Protein AF-A0AAT9I029-F1 (afdb_monomer)

Organism: NCBI:txid3074435

Radius of gyration: 28.64 Å; Cα contacts (8 Å, |Δi|>4): 284; chains: 1; bounding box: 104×44×58 Å

Sequence (204 aa):
MAKKRPQTKAKRPQLTDGQIPVVGAREPCPCGSGRRYKACHGREAAHAVTELVHRPFEGLPGECDWVALRELVPAATVELKLKEDLPEGVPSVTLATVLPMAWPALRRDDGSVLLGLQNDTSSGDISRDLADTLRRALTAGPGTPVQSRRAPPTVSDCRICSTPRALSSRSCTAASSSGSRTRRTPRRTSPPPWSGPTPRPSRP

InterPro domains:
  IPR004027 SEC-C motif [PF02810] (27-43)
  IPR045970 Protein of unknown function DUF5926 [PF19348] (56-153)

Solvent-accessible surface area (backbone atoms only — not comparable to full-atom values): 12855 Å² total; per-residue (Å²): 134,86,82,80,78,83,79,78,85,72,82,79,70,69,72,53,95,90,47,73,68,92,67,58,60,83,37,74,32,71,83,71,77,82,41,37,16,40,82,51,81,35,37,62,69,52,52,68,51,63,55,66,49,90,63,50,51,69,93,46,58,49,39,67,41,53,50,38,41,52,76,70,44,75,88,45,48,21,74,55,45,53,69,60,83,73,58,91,74,41,82,46,43,31,40,24,20,63,40,82,94,66,33,41,22,36,13,34,74,86,25,34,32,40,37,28,58,60,51,90,64,62,42,36,32,54,43,38,40,48,30,48,47,50,58,50,39,75,72,45,56,57,64,36,73,41,77,85,68,63,46,60,88,85,55,76,74,60,56,66,59,53,46,55,64,64,62,72,86,82,72,83,70,76,90,69,79,88,78,97,66,89,79,77,78,80,80,83,77,78,79,80,84,84,82,74,88,80,84,79,82,83,80,134

pLDDT: mean 77.86, std 18.08, range [31.97, 97.94]

Structure (mmCIF, N/CA/C/O backbone):
data_AF-A0AAT9I029-F1
#
_entry.id   AF-A0AAT9I029-F1
#
loop_
_atom_site.group_PDB
_atom_site.id
_atom_site.type_symbol
_atom_site.label_atom_id
_atom_site.label_alt_id
_atom_site.label_comp_id
_atom_site.label_asym_id
_atom_site.label_entity_id
_atom_site.label_seq_id
_atom_site.pdbx_PDB_ins_code
_atom_site.Cartn_x
_atom_site.Cartn_y
_atom_site.Cartn_z
_atom_site.occupancy
_atom_site.B_iso_or_equiv
_atom_site.auth_seq_id
_atom_site.auth_comp_id
_atom_site.auth_asym_id
_atom_site.auth_atom_id
_atom_site.pdbx_PDB_model_num
ATOM 1 N N . MET A 1 1 ? 32.539 23.158 -30.875 1.00 40.47 1 MET A N 1
ATOM 2 C CA . MET A 1 1 ? 33.131 21.801 -30.844 1.00 40.47 1 MET A CA 1
ATOM 3 C C . MET A 1 1 ? 32.830 21.155 -29.496 1.00 40.47 1 MET A C 1
ATOM 5 O O . MET A 1 1 ? 33.308 21.644 -28.481 1.00 40.47 1 MET A O 1
ATOM 9 N N . ALA A 1 2 ? 31.988 20.119 -29.458 1.00 53.12 2 ALA A N 1
ATOM 10 C CA . ALA A 1 2 ? 31.661 19.418 -28.216 1.00 53.12 2 ALA A CA 1
ATOM 11 C C . ALA A 1 2 ? 32.840 18.522 -27.800 1.00 53.12 2 ALA A C 1
ATOM 13 O O . ALA A 1 2 ? 33.186 17.575 -28.507 1.00 53.12 2 ALA A O 1
ATOM 14 N N . LYS A 1 3 ? 33.481 18.832 -26.667 1.00 51.62 3 LYS A N 1
ATOM 15 C CA . LYS A 1 3 ? 34.571 18.020 -26.109 1.00 51.62 3 LYS A CA 1
ATOM 16 C C . LYS A 1 3 ? 33.999 16.672 -25.644 1.00 51.62 3 LYS A C 1
ATOM 18 O O . LYS A 1 3 ? 33.221 16.621 -24.694 1.00 51.62 3 LYS A O 1
ATOM 23 N N . LYS A 1 4 ? 34.369 15.578 -26.321 1.00 51.75 4 LYS A N 1
ATOM 24 C CA . LYS A 1 4 ? 34.045 14.204 -25.900 1.00 51.75 4 LYS A CA 1
ATOM 25 C C . LYS A 1 4 ? 34.755 13.904 -24.577 1.00 51.75 4 LYS A C 1
ATOM 27 O O . LYS A 1 4 ? 35.978 13.947 -24.501 1.00 51.75 4 LYS A O 1
ATOM 32 N N . ARG A 1 5 ? 33.972 13.594 -23.544 1.00 52.84 5 ARG A N 1
ATOM 33 C CA . ARG A 1 5 ? 34.446 13.156 -22.224 1.00 52.84 5 ARG A CA 1
ATOM 34 C C . ARG A 1 5 ? 35.096 11.760 -22.362 1.00 52.84 5 ARG A C 1
ATOM 36 O O . ARG A 1 5 ? 34.478 10.896 -22.988 1.00 52.84 5 ARG A O 1
ATOM 43 N N . PRO A 1 6 ? 36.316 11.525 -21.845 1.00 52.31 6 PRO A N 1
ATOM 44 C CA . PRO A 1 6 ? 37.022 10.256 -22.027 1.00 52.31 6 PRO A CA 1
ATOM 45 C C . PRO A 1 6 ? 36.317 9.129 -21.264 1.00 52.31 6 PRO A C 1
ATOM 47 O O . PRO A 1 6 ? 35.962 9.291 -20.098 1.00 52.31 6 PRO A O 1
ATOM 50 N N . GLN A 1 7 ? 36.088 7.992 -21.927 1.00 58.50 7 GLN A N 1
ATOM 51 C CA . GLN A 1 7 ? 35.535 6.805 -21.278 1.00 58.50 7 GLN A CA 1
ATOM 52 C C . GLN A 1 7 ? 36.628 6.075 -20.501 1.00 58.50 7 GLN A C 1
ATOM 54 O O . GLN A 1 7 ? 37.589 5.568 -21.080 1.00 58.50 7 GLN A O 1
ATOM 59 N N . THR A 1 8 ? 36.459 5.997 -19.186 1.00 48.88 8 THR A N 1
ATOM 60 C CA . THR A 1 8 ? 37.234 5.122 -18.309 1.00 48.88 8 THR A CA 1
ATOM 61 C C . THR A 1 8 ? 36.976 3.670 -18.725 1.00 48.88 8 THR A C 1
ATOM 63 O O . THR A 1 8 ? 35.829 3.223 -18.731 1.00 48.88 8 THR A O 1
ATOM 66 N N . LYS A 1 9 ? 38.024 2.930 -19.113 1.00 52.22 9 LYS A N 1
ATOM 67 C CA . LYS A 1 9 ? 37.933 1.497 -19.440 1.00 52.22 9 LYS A CA 1
ATOM 68 C C . LYS A 1 9 ? 37.532 0.722 -18.180 1.00 52.22 9 LYS A C 1
ATOM 70 O O . LYS A 1 9 ? 38.373 0.456 -17.327 1.00 52.22 9 LYS A O 1
ATOM 75 N N . ALA A 1 10 ? 36.254 0.375 -18.059 1.00 57.12 10 ALA A N 1
ATOM 76 C CA . ALA A 1 10 ? 35.773 -0.508 -17.005 1.00 57.12 10 ALA A CA 1
ATOM 77 C C . ALA A 1 10 ? 36.346 -1.926 -17.190 1.00 57.12 10 ALA A C 1
ATOM 79 O O . ALA A 1 10 ? 36.454 -2.432 -18.311 1.00 57.12 10 ALA A O 1
ATOM 80 N N . LYS A 1 11 ? 36.733 -2.557 -16.076 1.00 58.31 11 LYS A N 1
ATOM 81 C CA . LYS A 1 11 ? 37.255 -3.928 -16.016 1.00 58.31 11 LYS A CA 1
ATOM 82 C C . LYS A 1 11 ? 36.181 -4.896 -16.530 1.00 58.31 11 LYS A C 1
ATOM 84 O O . LYS A 1 11 ? 35.044 -4.856 -16.072 1.00 58.31 11 LYS A O 1
ATOM 89 N N . ARG A 1 12 ? 36.539 -5.741 -17.500 1.00 59.03 12 ARG A N 1
ATOM 90 C CA . ARG A 1 12 ? 35.620 -6.683 -18.157 1.00 59.03 12 ARG A CA 1
ATOM 91 C C . ARG A 1 12 ? 35.132 -7.722 -17.124 1.00 59.03 12 ARG A C 1
ATOM 93 O O . ARG A 1 12 ? 35.987 -8.393 -16.542 1.00 59.03 12 ARG A O 1
ATOM 100 N N . PRO A 1 13 ? 33.819 -7.842 -16.865 1.00 61.81 13 PRO A N 1
ATOM 101 C CA . PRO A 1 13 ? 33.296 -8.837 -15.934 1.00 61.81 13 PRO A CA 1
ATOM 102 C C . PRO A 1 13 ? 33.544 -10.241 -16.494 1.00 61.81 13 PRO A C 1
ATOM 104 O O . PRO A 1 13 ? 33.311 -10.495 -17.676 1.00 61.81 13 PRO A O 1
ATOM 107 N N . GLN A 1 14 ? 34.096 -11.112 -15.652 1.00 59.94 14 GLN A N 1
ATOM 108 C CA . GLN A 1 14 ? 34.488 -12.474 -16.009 1.00 59.94 14 GLN A CA 1
ATOM 109 C C . GLN A 1 14 ? 33.283 -13.412 -15.890 1.00 59.94 14 GLN A C 1
ATOM 111 O O . GLN A 1 14 ? 32.458 -13.244 -14.996 1.00 59.94 14 GLN A O 1
ATOM 116 N N . LEU A 1 15 ? 33.188 -14.388 -16.792 1.00 59.69 15 LEU A N 1
ATOM 117 C CA . LEU A 1 15 ? 32.266 -15.515 -16.659 1.00 59.69 15 LEU A CA 1
ATOM 118 C C . LEU A 1 15 ? 32.718 -16.385 -15.480 1.00 59.69 15 LEU A C 1
ATOM 120 O O . LEU A 1 15 ? 33.865 -16.826 -15.461 1.00 59.69 15 LEU A O 1
ATOM 124 N N . THR A 1 16 ? 31.830 -16.643 -14.525 1.00 54.28 16 THR A N 1
ATOM 125 C CA . THR A 1 16 ? 32.041 -17.611 -13.439 1.00 54.28 16 THR A CA 1
ATOM 126 C C . THR A 1 16 ? 31.124 -18.805 -13.673 1.00 54.28 16 THR A C 1
ATOM 128 O O . THR A 1 16 ? 29.915 -18.625 -13.798 1.00 54.28 16 THR A O 1
ATOM 131 N N . ASP A 1 17 ? 31.702 -20.003 -13.787 1.00 55.38 17 ASP A N 1
ATOM 132 C CA . ASP A 1 17 ? 31.011 -21.304 -13.794 1.00 55.38 17 ASP A CA 1
ATOM 133 C C . ASP A 1 17 ? 29.759 -21.399 -14.690 1.00 55.38 17 ASP A C 1
ATOM 135 O O . ASP A 1 17 ? 28.724 -21.936 -14.307 1.00 55.38 17 ASP A O 1
ATOM 139 N N . GLY A 1 18 ? 29.833 -20.851 -15.908 1.00 65.62 18 GLY A N 1
ATOM 140 C CA . GLY A 1 18 ? 28.742 -20.919 -16.891 1.00 65.62 18 GLY A CA 1
ATOM 141 C C . GLY A 1 18 ? 27.577 -19.949 -16.646 1.00 65.62 18 GLY A C 1
ATOM 142 O O . GLY A 1 18 ? 26.718 -19.813 -17.517 1.00 65.62 18 GLY A O 1
ATOM 143 N N . GLN A 1 19 ? 27.567 -19.210 -15.532 1.00 67.56 19 GLN A N 1
ATOM 144 C CA . GLN A 1 19 ? 26.632 -18.110 -15.304 1.00 67.56 19 GLN A CA 1
ATOM 145 C C . GLN A 1 19 ? 27.222 -16.787 -15.801 1.00 67.56 19 GLN A C 1
ATOM 147 O O . GLN A 1 19 ? 28.317 -16.360 -15.429 1.00 67.56 19 GLN A O 1
ATOM 152 N N . ILE A 1 20 ? 26.473 -16.117 -16.675 1.00 74.75 20 ILE A N 1
ATOM 153 C CA . ILE A 1 20 ? 26.852 -14.811 -17.211 1.00 74.75 20 ILE A CA 1
ATOM 154 C C . ILE A 1 20 ? 26.439 -13.742 -16.198 1.00 74.75 20 ILE A C 1
ATOM 156 O O . ILE A 1 20 ? 25.247 -13.617 -15.913 1.00 74.75 20 ILE A O 1
ATOM 160 N N . PRO A 1 21 ? 27.385 -12.949 -15.663 1.00 78.69 21 PRO A N 1
ATOM 161 C CA . PRO A 1 21 ? 27.066 -11.941 -14.664 1.00 78.69 21 PRO A CA 1
ATOM 162 C C . PRO A 1 21 ? 26.161 -10.852 -15.249 1.00 78.69 21 PRO A C 1
ATOM 164 O O . PRO A 1 21 ? 26.301 -10.455 -16.413 1.00 78.69 21 PRO A O 1
ATOM 167 N N . VAL A 1 22 ? 25.250 -10.341 -14.418 1.00 79.12 22 VAL A N 1
ATOM 168 C CA . VAL A 1 22 ? 24.368 -9.235 -14.794 1.00 79.12 22 VAL A CA 1
ATOM 169 C C . VAL A 1 22 ? 25.195 -7.962 -14.931 1.00 79.12 22 VAL A C 1
ATOM 171 O O . VAL A 1 22 ? 25.799 -7.491 -13.970 1.00 79.12 22 VAL A O 1
ATOM 174 N N . VAL A 1 23 ? 25.208 -7.401 -16.137 1.00 84.50 23 VAL A N 1
ATOM 175 C CA . VAL A 1 23 ? 25.870 -6.130 -16.461 1.00 84.50 23 VAL A CA 1
ATOM 176 C C . VAL A 1 23 ? 24.841 -5.093 -16.905 1.00 84.50 23 VAL A C 1
ATOM 178 O O . VAL A 1 23 ? 23.665 -5.410 -17.110 1.00 84.50 23 VAL A O 1
ATOM 181 N N . GLY A 1 24 ? 25.261 -3.838 -17.076 1.00 81.75 24 GLY A N 1
ATOM 182 C CA . GLY A 1 24 ? 24.364 -2.771 -17.508 1.00 81.75 24 GLY A CA 1
ATOM 183 C C . GLY A 1 24 ? 23.668 -3.108 -18.833 1.00 81.75 24 GLY A C 1
ATOM 184 O O . GLY A 1 24 ? 24.275 -3.611 -19.774 1.00 81.75 24 GLY A O 1
ATOM 185 N N . ALA A 1 25 ? 22.379 -2.781 -18.968 1.00 82.94 25 ALA A N 1
ATOM 186 C CA . ALA A 1 25 ? 21.566 -3.179 -20.128 1.00 82.94 25 ALA A CA 1
ATOM 187 C C . ALA A 1 25 ? 22.139 -2.746 -21.498 1.00 82.94 25 ALA A C 1
ATOM 189 O O . ALA A 1 25 ? 21.877 -3.382 -22.525 1.00 82.94 25 ALA A O 1
ATOM 190 N N . ARG A 1 26 ? 22.899 -1.642 -21.530 1.00 87.62 26 ARG A N 1
ATOM 191 C CA . ARG A 1 26 ? 23.553 -1.100 -22.735 1.00 87.62 26 ARG A CA 1
ATOM 192 C C . ARG A 1 26 ? 25.005 -1.564 -22.902 1.00 87.62 26 ARG A C 1
ATOM 194 O O . ARG A 1 26 ? 25.587 -1.286 -23.948 1.00 87.62 26 ARG A O 1
ATOM 201 N N . GLU A 1 27 ? 25.564 -2.249 -21.912 1.00 88.19 27 GLU A N 1
ATOM 202 C CA . GLU A 1 27 ? 26.936 -2.752 -21.918 1.00 88.19 27 GLU A CA 1
ATOM 203 C C . GLU A 1 27 ? 27.064 -3.989 -22.823 1.00 88.19 27 GLU A C 1
ATOM 205 O O . GLU A 1 27 ? 26.067 -4.674 -23.099 1.00 88.19 27 GLU A O 1
ATOM 210 N N . PRO A 1 28 ? 28.268 -4.267 -23.358 1.00 90.00 28 PRO A N 1
ATOM 211 C CA . PRO A 1 28 ? 28.515 -5.487 -24.118 1.00 90.00 28 PRO A CA 1
ATOM 212 C C . PRO A 1 28 ? 28.272 -6.723 -23.245 1.00 90.00 28 PRO A C 1
ATOM 214 O O . PRO A 1 28 ? 28.688 -6.770 -22.090 1.00 90.00 28 PRO A O 1
ATOM 217 N N . CYS A 1 29 ? 27.599 -7.733 -23.798 1.00 88.00 29 CYS A N 1
ATOM 218 C CA . CYS A 1 29 ? 27.309 -8.959 -23.062 1.00 88.00 29 CYS A CA 1
ATOM 219 C C . CYS A 1 29 ? 28.612 -9.733 -22.751 1.00 88.00 29 CYS A C 1
ATOM 221 O O . CYS A 1 29 ? 29.425 -9.916 -23.666 1.00 88.00 29 CYS A O 1
ATOM 223 N N . PRO A 1 30 ? 28.809 -10.241 -21.516 1.00 87.00 30 PRO A N 1
ATOM 224 C CA . PRO A 1 30 ? 30.027 -10.966 -21.136 1.00 87.00 30 PRO A CA 1
ATOM 225 C C . PRO A 1 30 ? 30.227 -12.294 -21.879 1.00 87.00 30 PRO A C 1
ATOM 227 O O . PRO A 1 30 ? 31.340 -12.801 -21.911 1.00 87.00 30 PRO A O 1
ATOM 230 N N . CYS A 1 31 ? 29.189 -12.842 -22.522 1.00 83.94 31 CYS A N 1
ATOM 231 C CA . CYS A 1 31 ? 29.241 -14.129 -23.227 1.00 83.94 31 CYS A CA 1
ATOM 232 C C . CYS A 1 31 ? 30.047 -14.130 -24.540 1.00 83.94 31 CYS A C 1
ATOM 234 O O . CYS A 1 31 ? 30.060 -15.130 -25.248 1.00 83.94 31 CYS A O 1
ATOM 236 N N . GLY A 1 32 ? 30.650 -13.002 -24.932 1.00 82.69 32 GLY A N 1
ATOM 237 C CA . GLY A 1 32 ? 31.452 -12.908 -26.158 1.00 82.69 32 GLY A CA 1
ATOM 238 C C . GLY A 1 32 ? 30.649 -12.784 -27.459 1.00 82.69 32 GLY A C 1
ATOM 239 O O . GLY A 1 32 ? 31.241 -12.650 -28.522 1.00 82.69 32 GLY A O 1
ATOM 240 N N . SER A 1 33 ? 29.314 -12.729 -27.401 1.00 83.81 33 SER A N 1
ATOM 241 C CA . SER A 1 33 ? 28.445 -12.667 -28.592 1.00 83.81 33 SER A CA 1
ATOM 242 C C . SER A 1 33 ? 28.497 -11.357 -29.395 1.00 83.81 33 SER A C 1
ATOM 244 O O . SER A 1 33 ? 27.785 -11.228 -30.390 1.00 83.81 33 SER A O 1
ATOM 246 N N . GLY A 1 34 ? 29.236 -10.341 -28.933 1.00 86.12 34 GLY A N 1
ATOM 247 C CA . GLY A 1 34 ? 29.278 -8.999 -29.537 1.00 86.12 34 GLY A CA 1
ATOM 248 C C . GLY A 1 34 ? 27.973 -8.192 -29.415 1.00 86.12 34 GLY A C 1
ATOM 249 O O . GLY A 1 34 ? 27.941 -7.008 -29.746 1.00 86.12 34 GLY A O 1
ATOM 250 N N . ARG A 1 35 ? 26.893 -8.799 -28.905 1.00 88.56 35 ARG A N 1
ATOM 251 C CA . ARG A 1 35 ? 25.593 -8.154 -28.690 1.00 88.56 35 ARG A CA 1
ATOM 252 C C . ARG A 1 35 ? 25.573 -7.388 -27.364 1.00 88.56 35 ARG A C 1
ATOM 254 O O . ARG A 1 35 ? 26.282 -7.721 -26.414 1.00 88.56 35 ARG A O 1
ATOM 261 N N . ARG A 1 36 ? 24.717 -6.363 -27.276 1.00 90.31 36 ARG A N 1
ATOM 262 C CA . ARG A 1 36 ? 24.414 -5.682 -26.000 1.00 90.31 36 ARG A CA 1
ATOM 263 C C . ARG A 1 36 ? 23.740 -6.659 -25.040 1.00 90.31 36 ARG A C 1
ATOM 265 O O . ARG A 1 36 ? 22.932 -7.473 -25.489 1.00 90.31 36 ARG A O 1
ATOM 272 N N . TYR A 1 37 ? 24.006 -6.530 -23.740 1.00 88.56 37 TYR A N 1
ATOM 273 C CA . TYR A 1 37 ? 23.492 -7.440 -22.714 1.00 88.56 37 TYR A CA 1
ATOM 274 C C . TYR A 1 37 ? 21.977 -7.649 -22.821 1.00 88.56 37 TYR A C 1
ATOM 276 O O . TYR A 1 37 ? 21.537 -8.786 -22.966 1.00 88.56 37 TYR A O 1
ATOM 284 N N . LYS A 1 38 ? 21.183 -6.571 -22.918 1.00 87.94 38 LYS A N 1
ATOM 285 C CA . LYS A 1 38 ? 19.713 -6.654 -23.049 1.00 87.94 38 LYS A CA 1
ATOM 286 C C . LYS A 1 38 ? 19.197 -7.447 -24.256 1.00 87.94 38 LYS A C 1
ATOM 288 O O . LYS A 1 38 ? 18.073 -7.921 -24.232 1.00 87.94 38 LYS A O 1
ATOM 293 N N . ALA A 1 39 ? 19.979 -7.537 -25.332 1.00 87.56 39 ALA A N 1
ATOM 294 C CA . ALA A 1 39 ? 19.599 -8.232 -26.565 1.00 87.56 39 ALA A CA 1
ATOM 295 C C . ALA A 1 39 ? 20.091 -9.691 -26.588 1.00 87.56 39 ALA A C 1
ATOM 297 O O . ALA A 1 39 ? 19.888 -10.402 -27.571 1.00 87.56 39 ALA A O 1
ATOM 298 N N . CYS A 1 40 ? 20.773 -10.114 -25.525 1.00 88.94 40 CYS A N 1
ATOM 299 C CA . CYS A 1 40 ? 21.326 -11.444 -25.347 1.00 88.94 40 CYS A CA 1
ATOM 300 C C . CYS A 1 40 ? 20.801 -12.004 -24.012 1.00 88.94 40 CYS A C 1
ATOM 302 O O . CYS A 1 40 ? 19.607 -12.270 -23.912 1.00 88.94 40 CYS A O 1
ATOM 304 N N . HIS A 1 41 ? 21.635 -12.095 -22.978 1.00 85.19 41 HIS A N 1
ATOM 305 C CA . HIS A 1 41 ? 21.277 -12.682 -21.676 1.00 85.19 41 HIS A CA 1
ATOM 306 C C . HIS A 1 41 ? 20.468 -11.757 -20.755 1.00 85.19 41 HIS A C 1
ATOM 308 O O . HIS A 1 41 ? 19.880 -12.193 -19.776 1.00 85.19 41 HIS A O 1
ATOM 314 N N . GLY A 1 42 ? 20.364 -10.473 -21.089 1.00 79.69 42 GLY A N 1
ATOM 315 C CA . GLY A 1 42 ? 19.488 -9.537 -20.391 1.00 79.69 42 GLY A CA 1
ATOM 316 C C . GLY A 1 42 ? 18.018 -9.630 -20.803 1.00 79.69 42 GLY A C 1
ATOM 317 O O . GLY A 1 42 ? 17.224 -8.858 -20.276 1.00 79.69 42 GLY A O 1
ATOM 318 N N . ARG A 1 43 ? 17.644 -10.521 -21.741 1.00 75.81 43 ARG A N 1
ATOM 319 C CA . ARG A 1 43 ? 16.242 -10.700 -22.161 1.00 75.81 43 ARG A CA 1
ATOM 320 C C . ARG A 1 43 ? 15.410 -11.358 -21.072 1.00 75.81 43 ARG A C 1
ATOM 322 O O . ARG A 1 43 ? 14.362 -10.826 -20.752 1.00 75.81 43 ARG A O 1
ATOM 329 N N . GLU A 1 44 ? 15.876 -12.448 -20.470 1.00 67.06 44 GLU A N 1
ATOM 330 C CA . GLU A 1 44 ? 15.160 -13.114 -19.368 1.00 67.06 44 GLU A CA 1
ATOM 331 C C . GLU A 1 44 ? 15.009 -12.181 -18.163 1.00 67.06 44 GLU A C 1
ATOM 333 O O . GLU A 1 44 ? 13.913 -12.019 -17.635 1.00 67.06 44 GLU A O 1
ATOM 338 N N . ALA A 1 45 ? 16.079 -11.458 -17.814 1.00 64.00 45 ALA A N 1
ATOM 339 C CA . ALA A 1 45 ? 16.039 -10.425 -16.782 1.00 64.00 45 ALA A CA 1
ATOM 340 C C . ALA A 1 45 ? 15.063 -9.279 -17.114 1.00 64.00 45 ALA A C 1
ATOM 342 O O . ALA A 1 45 ? 14.504 -8.686 -16.199 1.00 64.00 45 ALA A O 1
ATOM 343 N N . ALA A 1 46 ? 14.844 -8.964 -18.397 1.00 63.75 46 ALA A N 1
ATOM 344 C CA . ALA A 1 46 ? 13.857 -7.975 -18.831 1.00 63.75 46 ALA A CA 1
ATOM 345 C C . ALA A 1 46 ? 12.426 -8.541 -18.878 1.00 63.75 46 ALA A C 1
ATOM 347 O O . ALA A 1 46 ? 11.493 -7.837 -18.518 1.00 63.75 46 ALA A O 1
ATOM 348 N N . HIS A 1 47 ? 12.239 -9.801 -19.279 1.00 59.91 47 HIS A N 1
ATOM 349 C CA . HIS A 1 47 ? 10.928 -10.457 -19.334 1.00 59.91 47 HIS A CA 1
ATOM 350 C C . HIS A 1 47 ? 10.369 -10.754 -17.940 1.00 59.91 47 HIS A C 1
ATOM 352 O O . HIS A 1 47 ? 9.180 -10.559 -17.719 1.00 59.91 47 HIS A O 1
ATOM 358 N N . ALA A 1 48 ? 11.223 -11.100 -16.972 1.00 59.22 48 ALA A N 1
ATOM 359 C CA . ALA A 1 48 ? 10.826 -11.236 -15.570 1.00 59.22 48 ALA A CA 1
ATOM 360 C C . ALA A 1 48 ? 10.290 -9.922 -14.957 1.00 59.22 48 ALA A C 1
ATOM 362 O O . ALA A 1 48 ? 9.670 -9.938 -13.896 1.00 59.22 48 ALA A O 1
ATOM 363 N N . VAL A 1 49 ? 10.530 -8.768 -15.592 1.00 58.03 49 VAL A N 1
ATOM 364 C CA . VAL A 1 49 ? 9.977 -7.466 -15.174 1.00 58.03 49 VAL A CA 1
ATOM 365 C C . VAL A 1 49 ? 8.545 -7.261 -15.697 1.00 58.03 49 VAL A C 1
ATOM 367 O O . VAL A 1 49 ? 7.855 -6.371 -15.220 1.00 58.03 49 VAL A O 1
ATOM 370 N N . THR A 1 50 ? 8.075 -8.064 -16.658 1.00 56.09 50 THR A N 1
ATOM 371 C CA . THR A 1 50 ? 6.806 -7.847 -17.387 1.00 56.09 50 THR A CA 1
ATOM 372 C C . THR A 1 50 ? 5.787 -8.973 -17.191 1.00 56.09 50 THR A C 1
ATOM 374 O O . THR A 1 50 ? 4.884 -9.131 -18.006 1.00 56.09 50 THR A O 1
ATOM 377 N N . GLU A 1 51 ? 5.894 -9.780 -16.138 1.00 65.75 51 GLU A N 1
ATOM 378 C CA . GLU A 1 51 ? 4.804 -10.700 -15.802 1.00 65.75 51 GLU A CA 1
ATOM 379 C C . GLU A 1 51 ? 3.712 -9.912 -15.067 1.00 65.75 51 GLU A C 1
ATOM 381 O O . GLU A 1 51 ? 3.757 -9.712 -13.856 1.00 65.75 51 GLU A O 1
ATOM 386 N N . LEU A 1 52 ? 2.781 -9.355 -15.843 1.00 71.81 52 LEU A N 1
ATOM 387 C CA . LEU A 1 52 ? 1.648 -8.596 -15.324 1.00 71.81 52 LEU A CA 1
ATOM 388 C C . LEU A 1 52 ? 0.617 -9.572 -14.752 1.00 71.81 52 LEU A C 1
ATOM 390 O O . LEU A 1 52 ? 0.014 -10.352 -15.490 1.00 71.81 52 LEU A O 1
ATOM 394 N N . VAL A 1 53 ? 0.400 -9.521 -13.439 1.00 84.69 53 VAL A N 1
ATOM 395 C CA . VAL A 1 53 ? -0.620 -10.340 -12.780 1.00 84.69 53 VAL A CA 1
ATOM 396 C C . VAL A 1 53 ? -1.985 -9.693 -12.996 1.00 84.69 53 VAL A C 1
ATOM 398 O O . VAL A 1 53 ? -2.244 -8.587 -12.529 1.00 84.69 53 VAL A O 1
ATOM 401 N N . HIS A 1 54 ? -2.873 -10.389 -13.708 1.00 84.94 54 HIS A N 1
ATOM 402 C CA . HIS A 1 54 ? -4.182 -9.852 -14.100 1.00 84.94 54 HIS A CA 1
ATOM 403 C C . HIS A 1 54 ? -5.170 -9.685 -12.936 1.00 84.94 54 HIS A C 1
ATOM 405 O O . HIS A 1 54 ? -5.965 -8.748 -12.947 1.00 84.94 54 HIS A O 1
ATOM 411 N N . ARG A 1 55 ? -5.146 -10.584 -11.944 1.00 89.56 55 ARG A N 1
ATOM 412 C CA . ARG A 1 55 ? -6.035 -10.551 -10.768 1.00 89.56 55 ARG A CA 1
ATOM 413 C C . ARG A 1 55 ? -5.220 -10.589 -9.474 1.00 89.56 55 ARG A C 1
ATOM 415 O O . ARG A 1 55 ? -5.206 -11.597 -8.778 1.00 89.56 55 ARG A O 1
ATOM 422 N N . PRO A 1 56 ? -4.514 -9.499 -9.135 1.00 88.19 56 PRO A N 1
ATOM 423 C CA . PRO A 1 56 ? -3.555 -9.507 -8.031 1.00 88.19 56 PRO A CA 1
ATOM 424 C C . PRO A 1 56 ? -4.200 -9.756 -6.660 1.00 88.19 56 PRO A C 1
ATOM 426 O O . PRO A 1 56 ? -3.544 -10.258 -5.754 1.00 88.19 56 PRO A O 1
ATOM 429 N N . PHE A 1 57 ? -5.481 -9.418 -6.494 1.00 91.12 57 PHE A N 1
ATOM 430 C CA . PHE A 1 57 ? -6.214 -9.592 -5.236 1.00 91.12 57 PHE A CA 1
ATOM 431 C C . PHE A 1 57 ? -7.042 -10.886 -5.177 1.00 91.12 57 PHE A C 1
ATOM 433 O O . PHE A 1 57 ? -7.828 -11.058 -4.244 1.00 91.12 57 PHE A O 1
ATOM 440 N N . GLU A 1 58 ? -6.884 -11.789 -6.149 1.00 89.75 58 GLU A N 1
ATOM 441 C CA . GLU A 1 58 ? -7.594 -13.069 -6.170 1.00 89.75 58 GLU A CA 1
ATOM 442 C C . GLU A 1 58 ? -7.345 -13.867 -4.880 1.00 89.75 58 GLU A C 1
ATOM 444 O O . GLU A 1 58 ? -6.213 -14.028 -4.425 1.00 89.75 58 GLU A O 1
ATOM 449 N N . GLY A 1 59 ? -8.430 -14.344 -4.264 1.00 87.06 59 GLY A N 1
ATOM 450 C CA . GLY A 1 59 ? -8.381 -15.112 -3.017 1.00 87.06 59 GLY A CA 1
ATOM 451 C C . GLY A 1 59 ? -8.275 -14.273 -1.737 1.00 87.06 59 GLY A C 1
ATOM 452 O O . GLY A 1 59 ? -8.357 -14.838 -0.645 1.00 87.06 59 GLY A O 1
ATOM 453 N N . LEU A 1 60 ? -8.149 -12.941 -1.827 1.00 86.12 60 LEU A N 1
ATOM 454 C CA . LEU A 1 60 ? -8.240 -12.076 -0.649 1.00 86.12 60 LEU A CA 1
ATOM 455 C C . LEU A 1 60 ? -9.704 -11.856 -0.229 1.00 86.12 60 LEU A C 1
ATOM 457 O O . LEU A 1 60 ? -10.572 -11.622 -1.078 1.00 86.12 60 LEU A O 1
ATOM 461 N N . PRO A 1 61 ? -10.002 -11.845 1.084 1.00 87.44 61 PRO A N 1
ATOM 462 C CA . PRO A 1 61 ? -11.313 -11.447 1.576 1.00 87.44 61 PRO A CA 1
ATOM 463 C C . PRO A 1 61 ? -11.685 -10.045 1.085 1.00 87.44 61 PRO A C 1
ATOM 465 O O . PRO A 1 61 ? -10.939 -9.085 1.278 1.00 87.44 61 PRO A O 1
ATOM 468 N N . GLY A 1 62 ? -12.871 -9.914 0.486 1.00 89.75 62 GLY A N 1
ATOM 469 C CA . GLY A 1 62 ? -13.348 -8.645 -0.068 1.00 89.75 62 GLY A CA 1
ATOM 470 C C . GLY A 1 62 ? -12.509 -8.116 -1.229 1.00 89.75 62 GLY A C 1
ATOM 471 O O . GLY A 1 62 ? -12.237 -6.923 -1.293 1.00 89.75 62 GLY A O 1
ATOM 472 N N . GLU A 1 63 ? -12.105 -8.991 -2.153 1.00 92.44 63 GLU A N 1
ATOM 473 C CA . GLU A 1 63 ? -11.406 -8.639 -3.400 1.00 92.44 63 GLU A CA 1
ATOM 474 C C . GLU A 1 63 ? -11.993 -7.397 -4.101 1.00 92.44 63 GLU A C 1
ATOM 476 O O . GLU A 1 63 ? -11.253 -6.505 -4.509 1.00 92.44 63 GLU A O 1
ATOM 481 N N . CYS A 1 64 ? -13.324 -7.289 -4.185 1.00 93.56 64 CYS A N 1
ATOM 482 C CA . CYS A 1 64 ? -13.989 -6.132 -4.795 1.00 93.56 64 CYS A CA 1
ATOM 483 C C . CYS A 1 64 ? -13.676 -4.811 -4.076 1.00 93.56 64 CYS A C 1
ATOM 485 O O . CYS A 1 64 ? -13.535 -3.789 -4.740 1.00 93.56 64 CYS A O 1
ATOM 487 N N . ASP A 1 65 ? -13.532 -4.823 -2.748 1.00 93.56 65 ASP A N 1
ATOM 488 C CA . ASP A 1 65 ? -13.170 -3.630 -1.980 1.00 93.56 65 ASP A CA 1
ATOM 489 C C . ASP A 1 65 ? -11.713 -3.229 -2.247 1.00 93.56 65 ASP A C 1
ATOM 491 O O . ASP A 1 65 ? -11.427 -2.043 -2.390 1.00 93.56 65 ASP A O 1
ATOM 495 N N . TRP A 1 66 ? -10.798 -4.194 -2.403 1.00 93.25 66 TRP A N 1
ATOM 496 C CA . TRP A 1 66 ? -9.416 -3.918 -2.823 1.00 93.25 66 TRP A CA 1
ATOM 497 C C . TRP A 1 66 ? -9.358 -3.272 -4.207 1.00 93.25 66 TRP A C 1
ATOM 499 O O . TRP A 1 66 ? -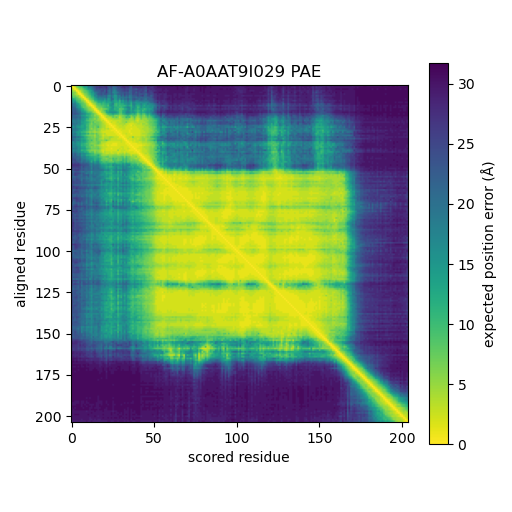8.681 -2.259 -4.384 1.00 93.25 66 TRP A O 1
ATOM 509 N N . VAL A 1 67 ? -10.098 -3.823 -5.174 1.00 93.56 67 VAL A N 1
ATOM 510 C CA . VAL A 1 67 ? -10.194 -3.263 -6.530 1.00 93.56 67 VAL A CA 1
ATOM 511 C C . VAL A 1 67 ? -10.818 -1.867 -6.492 1.00 93.56 67 VAL A C 1
ATOM 513 O O . VAL A 1 67 ? -10.276 -0.936 -7.085 1.00 93.56 67 VAL A O 1
ATOM 516 N N . ALA A 1 68 ? -11.908 -1.678 -5.743 1.00 94.25 68 ALA A N 1
ATOM 517 C CA . ALA A 1 68 ? -12.557 -0.378 -5.603 1.00 94.25 68 ALA A CA 1
ATOM 518 C C . ALA A 1 68 ? -11.613 0.662 -4.982 1.00 94.25 68 ALA A C 1
ATOM 520 O O . ALA A 1 68 ? -11.471 1.763 -5.514 1.00 94.25 68 ALA A O 1
ATOM 521 N N . LEU A 1 69 ? -10.923 0.313 -3.895 1.00 94.88 69 LEU A N 1
ATOM 522 C CA . LEU A 1 69 ? -9.948 1.188 -3.247 1.00 94.88 69 LEU A CA 1
ATOM 523 C C . LEU A 1 69 ? -8.753 1.504 -4.155 1.00 94.88 69 LEU A C 1
ATOM 525 O O . LEU A 1 69 ? -8.219 2.611 -4.085 1.00 94.88 69 LEU A O 1
ATOM 529 N N . ARG A 1 70 ? -8.329 0.570 -5.013 1.00 93.19 70 ARG A N 1
ATOM 530 C CA . ARG A 1 70 ? -7.192 0.770 -5.922 1.00 93.19 70 ARG A CA 1
ATOM 531 C C . ARG A 1 70 ? -7.533 1.644 -7.129 1.00 93.19 70 ARG A C 1
ATOM 533 O O . ARG A 1 70 ? -6.683 2.434 -7.534 1.00 93.19 70 ARG A O 1
ATOM 540 N N . GLU A 1 71 ? -8.729 1.493 -7.688 1.00 92.88 71 GLU A N 1
ATOM 541 C CA . GLU A 1 71 ? -9.065 2.055 -9.005 1.00 92.88 71 GLU A CA 1
ATOM 542 C C . GLU A 1 71 ? -10.072 3.209 -8.949 1.00 92.88 71 GLU A C 1
ATOM 544 O O . GLU A 1 71 ? -10.051 4.091 -9.804 1.00 92.88 71 GLU A O 1
ATOM 549 N N . LEU A 1 72 ? -10.976 3.218 -7.964 1.00 93.19 72 LEU A N 1
ATOM 550 C CA . LEU A 1 72 ? -12.158 4.088 -7.990 1.00 93.19 72 LEU A CA 1
ATOM 551 C C . LEU A 1 72 ? -12.220 5.079 -6.831 1.00 93.19 72 LEU A C 1
ATOM 553 O O . LEU A 1 72 ? -12.748 6.175 -7.000 1.00 93.19 72 LEU A O 1
ATOM 557 N N . VAL A 1 73 ? -11.742 4.701 -5.645 1.00 94.56 73 VAL A N 1
ATOM 558 C CA . VAL A 1 73 ? -11.968 5.490 -4.430 1.00 94.56 73 VAL A CA 1
ATOM 559 C C . VAL A 1 73 ? -10.834 6.501 -4.212 1.00 94.56 73 VAL A C 1
ATOM 561 O O . VAL A 1 73 ? -9.703 6.105 -3.921 1.00 94.56 73 VAL A O 1
ATOM 564 N N . PRO A 1 74 ? -11.102 7.818 -4.280 1.00 89.12 74 PRO A N 1
ATOM 565 C CA . PRO A 1 74 ? -10.128 8.823 -3.883 1.00 89.12 74 PRO A CA 1
ATOM 566 C C . PRO A 1 74 ? -10.102 8.985 -2.357 1.00 89.12 74 PRO A C 1
ATOM 568 O O . PRO A 1 74 ? -11.135 8.906 -1.694 1.00 89.12 74 PRO A O 1
ATOM 571 N N . ALA A 1 75 ? -8.916 9.268 -1.812 1.00 89.94 75 ALA A N 1
ATOM 572 C CA . ALA A 1 75 ? -8.708 9.705 -0.427 1.00 89.94 75 ALA A CA 1
ATOM 573 C C . ALA A 1 75 ? -9.414 8.867 0.669 1.00 89.94 75 ALA A C 1
ATOM 575 O O . ALA A 1 75 ? -9.950 9.427 1.625 1.00 89.94 75 ALA A O 1
ATOM 576 N N . ALA A 1 76 ? -9.413 7.535 0.556 1.00 94.38 76 ALA A N 1
ATOM 577 C CA . ALA A 1 76 ? -9.958 6.659 1.594 1.00 94.38 76 ALA A CA 1
ATOM 578 C C . ALA A 1 76 ? -8.867 6.088 2.498 1.00 94.38 76 ALA A C 1
ATOM 580 O O . ALA A 1 76 ? -7.736 5.853 2.067 1.00 94.38 76 ALA A O 1
ATOM 581 N N . THR A 1 77 ? -9.245 5.822 3.747 1.00 95.19 77 THR A N 1
ATOM 582 C CA . THR A 1 77 ? -8.439 5.080 4.712 1.00 95.19 77 THR A CA 1
ATOM 583 C C . THR A 1 77 ? -9.232 3.929 5.317 1.00 95.19 77 THR A C 1
ATOM 585 O O . THR A 1 77 ? -10.452 4.007 5.496 1.00 95.19 77 THR A O 1
ATOM 588 N N . VAL A 1 78 ? -8.534 2.833 5.605 1.00 95.12 78 VAL A N 1
ATOM 589 C CA . VAL A 1 78 ? -9.110 1.608 6.154 1.00 95.12 78 VAL A CA 1
ATOM 590 C C . VAL A 1 78 ? -8.163 1.004 7.174 1.00 95.12 78 VAL A C 1
ATOM 592 O O . VAL A 1 78 ? -6.999 0.768 6.865 1.00 95.12 78 VAL A O 1
ATOM 595 N N . GLU A 1 79 ? -8.647 0.710 8.374 1.00 95.00 79 GLU A N 1
ATOM 596 C CA . GLU A 1 79 ? -7.860 -0.070 9.330 1.00 95.00 79 GLU A CA 1
ATOM 597 C C . GLU A 1 79 ? -7.723 -1.519 8.851 1.00 95.00 79 GLU A C 1
ATOM 599 O O . GLU A 1 79 ? -8.702 -2.155 8.451 1.00 95.00 79 GLU A O 1
ATOM 604 N N . LEU A 1 80 ? -6.499 -2.043 8.887 1.00 93.31 80 LEU A N 1
ATOM 605 C CA . LEU A 1 80 ? -6.189 -3.408 8.487 1.00 93.31 80 LEU A CA 1
ATOM 606 C C . LEU A 1 80 ? -5.962 -4.288 9.711 1.00 93.31 80 LEU A C 1
ATOM 608 O O . LEU A 1 80 ? -5.224 -3.926 10.626 1.00 93.31 80 LEU A O 1
ATOM 612 N N . LYS A 1 81 ? -6.519 -5.500 9.674 1.00 91.12 81 LYS A N 1
ATOM 613 C CA . LYS A 1 81 ? -6.136 -6.579 10.586 1.00 91.12 81 LYS A CA 1
ATOM 614 C C . LYS A 1 81 ? -5.181 -7.523 9.876 1.00 91.12 81 LYS A C 1
ATOM 616 O O . LYS A 1 81 ? -5.470 -7.988 8.770 1.00 91.12 81 LYS A O 1
ATOM 621 N N . LEU A 1 82 ? -4.047 -7.801 10.509 1.00 90.94 82 LEU A N 1
ATOM 622 C CA . LEU A 1 82 ? -3.082 -8.778 10.016 1.00 90.94 82 LEU A CA 1
ATOM 623 C C . LEU A 1 82 ? -3.440 -10.179 10.528 1.00 90.94 82 LEU A C 1
ATOM 625 O O . LEU A 1 82 ? -4.178 -10.327 11.498 1.00 90.94 82 LEU A O 1
ATOM 629 N N . LYS A 1 83 ? -2.970 -11.210 9.821 1.00 88.38 83 LYS A N 1
ATOM 630 C CA . LYS A 1 83 ? -3.119 -12.621 10.214 1.00 88.38 83 LYS A CA 1
ATOM 631 C C . LYS A 1 83 ? -2.282 -12.943 11.455 1.00 88.38 83 LYS A C 1
ATOM 633 O O . LYS A 1 83 ? -2.678 -13.772 12.261 1.00 88.38 83 LYS A O 1
ATOM 638 N N . GLU A 1 84 ? -1.125 -12.298 11.559 1.00 87.88 84 GLU A N 1
ATOM 639 C CA . GLU A 1 84 ? -0.208 -12.367 12.696 1.00 87.88 84 GLU A CA 1
ATOM 640 C C . GLU A 1 84 ? -0.438 -11.150 13.601 1.00 87.88 84 GLU A C 1
ATOM 642 O O . GLU A 1 84 ? -0.833 -10.086 13.112 1.00 87.88 84 GLU A O 1
ATOM 647 N N . ASP A 1 85 ? -0.155 -11.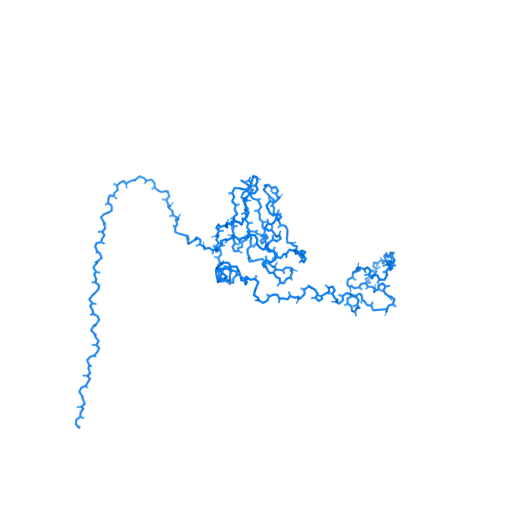289 14.895 1.00 90.44 85 ASP A N 1
ATOM 648 C CA . ASP A 1 85 ? -0.186 -10.160 15.822 1.00 90.44 85 ASP A CA 1
ATOM 649 C C . ASP A 1 85 ? 0.820 -9.072 15.417 1.00 90.44 85 ASP A C 1
ATOM 651 O O . ASP A 1 85 ? 1.864 -9.335 14.808 1.00 90.44 85 ASP A O 1
ATOM 655 N N . LEU A 1 86 ? 0.495 -7.819 15.746 1.00 93.69 86 LEU A N 1
ATOM 656 C CA . LEU A 1 86 ? 1.375 -6.692 15.458 1.00 93.69 86 LEU A CA 1
ATOM 657 C C . LEU A 1 86 ? 2.652 -6.787 16.309 1.00 93.69 86 LEU A C 1
ATOM 659 O O . LEU A 1 86 ? 2.570 -7.094 17.500 1.00 93.69 86 LEU A O 1
ATOM 663 N N . PRO A 1 87 ? 3.833 -6.511 15.727 1.00 93.56 87 PRO A N 1
ATOM 664 C CA . PRO A 1 87 ? 5.072 -6.512 16.485 1.00 93.56 87 PRO A CA 1
ATOM 665 C C . PRO A 1 87 ? 5.088 -5.362 17.496 1.00 93.56 87 PRO A C 1
ATOM 667 O O . PRO A 1 87 ? 4.392 -4.353 17.341 1.00 93.56 87 PRO A O 1
ATOM 670 N N . GLU A 1 88 ? 5.933 -5.498 18.514 1.00 91.31 88 GLU A N 1
ATOM 671 C CA . GLU A 1 88 ? 6.086 -4.486 19.553 1.00 91.31 88 GLU A CA 1
ATOM 672 C C . GLU A 1 88 ? 6.410 -3.104 18.954 1.00 91.31 88 GLU A C 1
ATOM 674 O O . GLU A 1 88 ? 7.202 -2.959 18.019 1.00 91.31 88 GLU A O 1
ATOM 679 N N . GLY A 1 89 ? 5.735 -2.073 19.467 1.00 92.50 89 GLY A N 1
ATOM 680 C CA . GLY A 1 89 ? 5.857 -0.700 18.979 1.00 92.50 89 GLY A CA 1
ATOM 681 C C . GLY A 1 89 ? 5.034 -0.367 17.727 1.00 92.50 89 GLY A C 1
ATOM 682 O O . GLY A 1 89 ? 5.099 0.777 17.273 1.00 92.50 89 GLY A O 1
ATOM 683 N N . VAL A 1 90 ? 4.266 -1.305 17.150 1.00 96.56 90 VAL A N 1
ATOM 684 C CA . VAL A 1 90 ? 3.254 -1.013 16.110 1.00 96.56 90 VAL A CA 1
ATOM 685 C C . VAL A 1 90 ? 1.849 -1.062 16.728 1.00 96.56 90 VAL A C 1
ATOM 687 O O . VAL A 1 90 ? 1.315 -2.152 16.918 1.00 96.56 90 VAL A O 1
ATOM 690 N N . PRO A 1 91 ? 1.202 0.083 17.012 1.00 96.12 91 PRO A N 1
ATOM 691 C CA . PRO A 1 91 ? -0.143 0.101 17.579 1.00 96.12 91 PRO A CA 1
ATOM 692 C C . PRO A 1 91 ? -1.236 -0.197 16.542 1.00 96.12 91 PRO A C 1
ATOM 694 O O . PRO A 1 91 ? -2.294 -0.709 16.900 1.00 96.12 91 PRO A O 1
ATOM 697 N N . SER A 1 92 ? -1.016 0.137 15.265 1.00 96.75 92 SER A N 1
ATOM 698 C CA . SER A 1 92 ? -2.018 -0.031 14.207 1.00 96.75 92 SER A CA 1
ATOM 699 C C . SER A 1 92 ? -1.410 -0.027 12.804 1.00 96.75 92 SER A C 1
ATOM 701 O O . SER A 1 92 ? -0.314 0.495 12.573 1.00 96.75 92 SER A O 1
ATOM 703 N N . VAL A 1 93 ? -2.159 -0.599 11.858 1.00 97.38 93 VAL A N 1
ATOM 704 C CA . VAL A 1 93 ? -1.875 -0.554 10.422 1.00 97.38 93 VAL A CA 1
ATOM 705 C C . VAL A 1 93 ? -3.109 -0.020 9.703 1.00 97.38 93 VAL A C 1
ATOM 707 O O . VAL A 1 93 ? -4.187 -0.605 9.788 1.00 97.38 93 VAL A O 1
ATOM 710 N N . THR A 1 94 ? -2.940 1.063 8.954 1.00 97.06 94 THR A N 1
ATOM 711 C CA . THR A 1 94 ? -4.007 1.702 8.183 1.00 97.06 94 THR A CA 1
ATOM 712 C C . THR A 1 94 ? -3.627 1.729 6.713 1.00 97.06 94 THR A C 1
ATOM 714 O O . THR A 1 94 ? -2.614 2.307 6.322 1.00 97.06 94 THR A O 1
ATOM 717 N N . LEU A 1 95 ? -4.461 1.124 5.879 1.00 96.31 95 LEU A N 1
ATOM 718 C CA . LEU A 1 95 ? -4.418 1.303 4.440 1.00 96.31 95 LEU A CA 1
ATOM 719 C C . LEU A 1 95 ? -4.906 2.710 4.100 1.00 96.31 95 LEU A 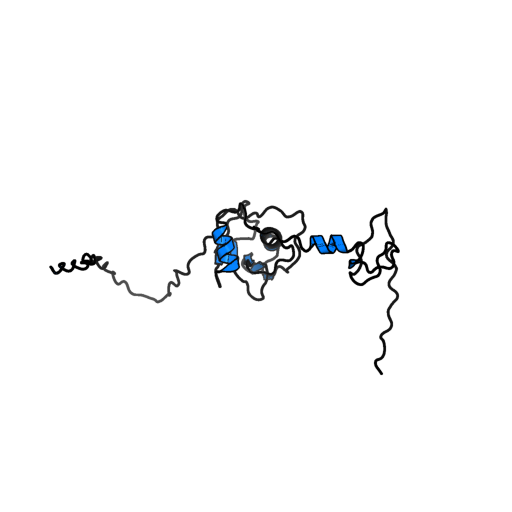C 1
ATOM 721 O O . LEU A 1 95 ? -5.939 3.146 4.599 1.00 96.31 95 LEU A O 1
ATOM 725 N N . ALA A 1 96 ? -4.202 3.400 3.222 1.00 96.25 96 ALA A N 1
ATOM 726 C CA . ALA A 1 96 ? -4.641 4.629 2.589 1.00 96.25 96 ALA A CA 1
ATOM 727 C C . ALA A 1 96 ? -4.604 4.432 1.077 1.00 96.25 96 ALA A C 1
ATOM 729 O O . ALA A 1 96 ? -3.708 3.765 0.556 1.00 96.25 96 ALA A O 1
ATOM 730 N N . THR A 1 97 ? -5.546 5.027 0.350 1.00 95.56 97 THR A N 1
ATOM 731 C CA . THR A 1 97 ? -5.505 4.949 -1.113 1.00 95.56 97 THR A CA 1
ATOM 732 C C . THR A 1 97 ? -4.256 5.638 -1.651 1.00 95.56 97 THR A C 1
ATOM 734 O O . THR A 1 97 ? -3.543 5.034 -2.436 1.00 95.56 97 THR A O 1
ATOM 737 N N . VAL A 1 98 ? -3.899 6.823 -1.149 1.00 94.75 98 VAL A N 1
ATOM 738 C CA . VAL A 1 98 ? -2.644 7.522 -1.478 1.00 94.75 98 VAL A CA 1
ATOM 739 C C . VAL A 1 98 ? -2.047 8.131 -0.211 1.00 94.75 98 VAL A C 1
ATOM 741 O O . VAL A 1 98 ? -2.772 8.697 0.608 1.00 94.75 98 VAL A O 1
ATOM 744 N N . LEU A 1 99 ? -0.722 8.059 -0.062 1.00 94.44 99 LEU A N 1
ATOM 745 C CA . LEU A 1 99 ? 0.017 8.790 0.971 1.00 94.44 99 LEU A CA 1
ATOM 746 C C . LEU A 1 99 ? 0.665 10.064 0.409 1.00 94.44 99 LEU A C 1
ATOM 748 O O . LEU A 1 99 ? 0.975 10.120 -0.786 1.00 94.44 99 LEU A O 1
ATOM 752 N N . PRO A 1 100 ? 0.925 11.085 1.253 1.00 86.94 100 PRO A N 1
ATOM 753 C CA . PRO A 1 100 ? 1.726 12.236 0.854 1.00 86.94 100 PRO A CA 1
ATOM 754 C C . PRO A 1 100 ? 3.053 11.804 0.225 1.00 86.94 100 PRO A C 1
ATOM 756 O O . PRO A 1 100 ? 3.663 10.824 0.651 1.00 86.94 100 PRO A O 1
ATOM 759 N N . MET A 1 101 ? 3.487 12.543 -0.799 1.00 90.56 101 MET A N 1
ATOM 760 C CA . MET A 1 101 ? 4.700 12.243 -1.577 1.00 90.56 101 MET A CA 1
ATOM 761 C C . MET A 1 101 ? 4.695 10.867 -2.268 1.00 90.56 101 MET A C 1
ATOM 763 O O . MET A 1 101 ? 5.752 10.396 -2.683 1.00 90.56 101 MET A O 1
ATOM 767 N N . ALA A 1 102 ? 3.522 10.236 -2.411 1.00 90.44 102 ALA A N 1
ATOM 768 C CA . ALA A 1 102 ? 3.350 8.922 -3.031 1.00 90.44 102 ALA A CA 1
ATOM 769 C C . ALA A 1 102 ? 4.222 7.823 -2.395 1.00 90.44 102 ALA A C 1
ATOM 771 O O . ALA A 1 102 ? 4.641 6.875 -3.062 1.00 90.44 102 ALA A O 1
ATOM 772 N N . TRP A 1 103 ? 4.508 7.929 -1.095 1.00 94.81 103 TRP A N 1
ATOM 773 C CA . TRP A 1 103 ? 5.223 6.871 -0.390 1.00 94.81 103 TRP A CA 1
ATOM 774 C C . TRP A 1 103 ? 4.394 5.581 -0.338 1.00 94.81 103 TRP A C 1
ATOM 776 O O . TRP A 1 103 ? 3.200 5.641 -0.050 1.00 94.81 103 TRP A O 1
ATOM 786 N N . PRO A 1 104 ? 5.003 4.406 -0.572 1.00 95.81 104 PRO A N 1
ATOM 787 C CA . PRO A 1 104 ? 4.304 3.125 -0.482 1.00 95.81 104 PRO A CA 1
ATOM 788 C C . PRO A 1 104 ? 3.943 2.763 0.959 1.00 95.81 104 PRO A C 1
ATOM 790 O O . PRO A 1 104 ? 2.937 2.103 1.187 1.00 95.81 104 PRO A O 1
ATOM 793 N N . ALA A 1 105 ? 4.714 3.217 1.947 1.00 97.06 105 ALA A N 1
ATOM 794 C CA . ALA A 1 105 ? 4.311 3.186 3.348 1.00 97.06 105 ALA A CA 1
ATOM 795 C C . ALA A 1 105 ? 5.042 4.255 4.164 1.00 97.06 105 ALA A C 1
ATOM 797 O O . ALA A 1 105 ? 6.114 4.728 3.782 1.00 97.06 105 ALA A O 1
ATOM 798 N N . LEU A 1 106 ? 4.475 4.595 5.318 1.00 97.38 106 LEU A N 1
ATOM 799 C CA . LEU A 1 106 ? 5.064 5.493 6.302 1.00 97.38 106 LEU A CA 1
ATOM 800 C C . LEU A 1 106 ? 4.878 4.910 7.700 1.00 97.38 106 LEU A C 1
ATOM 802 O O . LEU A 1 106 ? 3.749 4.647 8.116 1.00 97.38 106 LEU A O 1
ATOM 806 N N . ARG A 1 107 ? 5.979 4.764 8.439 1.00 97.50 107 ARG A N 1
ATOM 807 C CA . ARG A 1 107 ? 5.934 4.574 9.885 1.00 97.50 107 ARG A CA 1
ATOM 808 C C . ARG A 1 107 ? 5.873 5.949 10.541 1.00 97.50 107 ARG A C 1
ATOM 810 O O . ARG A 1 107 ? 6.804 6.735 10.399 1.00 97.50 107 ARG A O 1
ATOM 817 N N . ARG A 1 108 ? 4.769 6.265 11.211 1.00 96.94 108 ARG A N 1
ATOM 818 C CA . ARG A 1 108 ? 4.581 7.545 11.905 1.00 96.94 108 ARG A CA 1
ATOM 819 C C . ARG A 1 108 ? 5.369 7.598 13.212 1.00 96.94 108 ARG A C 1
ATOM 821 O O . ARG A 1 108 ? 5.851 6.575 13.693 1.00 96.94 108 ARG A O 1
ATOM 828 N N . ASP A 1 109 ? 5.504 8.797 13.772 1.00 97.12 109 ASP A N 1
ATOM 829 C CA . ASP A 1 109 ? 6.227 9.032 15.031 1.00 97.12 109 ASP A CA 1
ATOM 830 C C . ASP A 1 109 ? 5.558 8.352 16.236 1.00 97.12 109 ASP A C 1
ATOM 832 O O . ASP A 1 109 ? 6.238 7.916 17.159 1.00 97.12 109 ASP A O 1
ATOM 836 N N . ASP A 1 110 ? 4.232 8.186 16.195 1.00 96.38 110 ASP A N 1
ATOM 837 C CA . ASP A 1 110 ? 3.449 7.427 17.182 1.00 96.38 110 ASP A CA 1
ATOM 838 C C . ASP A 1 110 ? 3.565 5.899 17.010 1.00 96.38 110 ASP A C 1
ATOM 840 O O . ASP A 1 110 ? 2.919 5.130 17.720 1.00 96.38 110 ASP A O 1
ATOM 844 N N . GLY A 1 111 ? 4.365 5.447 16.042 1.00 96.25 111 GLY A N 1
ATOM 845 C CA . GLY A 1 111 ? 4.552 4.043 15.713 1.00 96.25 111 GLY A CA 1
ATOM 846 C C . GLY A 1 111 ? 3.464 3.452 14.815 1.00 96.25 111 GLY A C 1
ATOM 847 O O . GLY A 1 111 ? 3.627 2.311 14.385 1.00 96.25 111 GLY A O 1
ATOM 848 N N . SER A 1 112 ? 2.389 4.170 14.478 1.00 97.56 112 SER A N 1
ATOM 849 C CA . SER A 1 112 ? 1.375 3.654 13.547 1.00 97.56 112 SER A CA 1
ATOM 850 C C . SER A 1 112 ? 1.944 3.485 12.132 1.00 97.56 112 SER A C 1
ATOM 852 O O . SER A 1 112 ? 2.818 4.238 11.688 1.00 97.56 112 SER A O 1
ATOM 854 N N . VAL A 1 113 ? 1.468 2.474 11.406 1.00 97.94 113 VAL A N 1
ATOM 855 C CA . VAL A 1 113 ? 1.865 2.224 10.015 1.00 97.94 113 VAL A CA 1
ATOM 856 C C . VAL A 1 113 ? 0.760 2.686 9.080 1.00 97.94 113 VAL A C 1
ATOM 858 O O . VAL A 1 113 ? -0.380 2.242 9.185 1.00 97.94 113 VAL A O 1
ATOM 861 N N . LEU A 1 114 ? 1.116 3.525 8.112 1.00 97.56 114 LEU A N 1
ATOM 862 C CA . LEU A 1 114 ? 0.281 3.817 6.956 1.00 97.56 114 LEU A CA 1
ATOM 863 C C . LEU A 1 114 ? 0.810 3.068 5.732 1.00 97.56 114 LEU A C 1
ATOM 865 O O . LEU A 1 114 ? 2.003 3.146 5.443 1.00 97.56 114 LEU A O 1
ATOM 869 N N . LEU A 1 115 ? -0.066 2.384 5.000 1.00 96.75 115 LEU A N 1
ATOM 870 C CA . LEU A 1 115 ? 0.258 1.644 3.776 1.00 96.75 115 LEU A CA 1
ATOM 871 C C . LEU A 1 115 ? -0.488 2.265 2.588 1.00 96.75 115 LEU A C 1
ATOM 873 O O . LEU A 1 115 ? -1.711 2.349 2.619 1.00 96.75 115 LEU A O 1
ATOM 877 N N . GLY A 1 116 ? 0.230 2.707 1.559 1.00 95.75 116 GLY A N 1
ATOM 878 C CA . GLY A 1 116 ? -0.334 3.286 0.338 1.00 95.75 116 GLY A CA 1
ATOM 879 C C . GLY A 1 116 ? -0.727 2.212 -0.676 1.00 95.75 116 GLY A C 1
ATOM 880 O O . GLY A 1 116 ? 0.083 1.348 -1.008 1.00 95.75 116 GLY A O 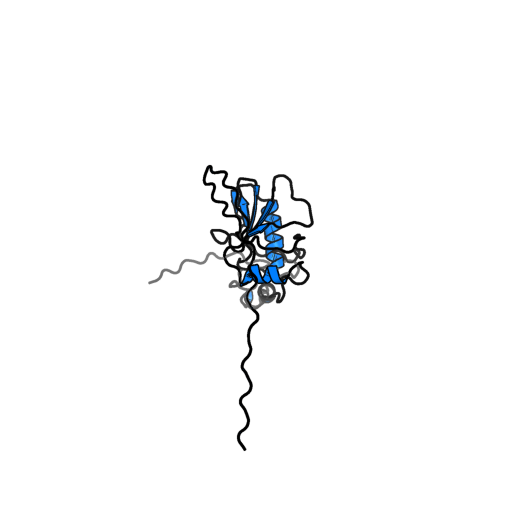1
ATOM 881 N N . LEU A 1 117 ? -1.966 2.263 -1.171 1.00 95.00 117 LEU A N 1
ATOM 882 C CA . LEU A 1 117 ? -2.491 1.298 -2.143 1.00 95.00 117 LEU A CA 1
ATOM 883 C C . LEU A 1 117 ? -2.256 1.721 -3.597 1.00 95.00 117 LEU A C 1
ATOM 885 O O . LEU A 1 117 ? -1.915 0.893 -4.435 1.00 95.00 117 LEU A O 1
ATOM 889 N N . GLN A 1 118 ? -2.459 2.994 -3.927 1.00 93.75 118 GLN A N 1
ATOM 890 C CA . GLN A 1 118 ? -2.405 3.513 -5.295 1.00 93.75 118 GLN A CA 1
ATOM 891 C C . GLN A 1 118 ? -0.987 3.957 -5.667 1.00 93.75 118 GLN A C 1
ATOM 893 O O . GLN A 1 118 ? -0.748 5.086 -6.088 1.00 93.75 118 GLN A O 1
ATOM 898 N N . ASN A 1 119 ? -0.042 3.037 -5.493 1.00 87.44 119 ASN A N 1
ATOM 899 C CA . ASN A 1 119 ? 1.365 3.220 -5.815 1.00 87.44 119 ASN A CA 1
ATOM 900 C C . ASN A 1 119 ? 1.725 2.534 -7.137 1.00 87.44 119 ASN A C 1
ATOM 902 O O . ASN A 1 119 ? 1.086 1.559 -7.548 1.00 87.44 119 ASN A O 1
ATOM 906 N N . ASP A 1 120 ? 2.781 3.024 -7.785 1.00 81.06 120 ASP A N 1
ATOM 907 C CA . ASP A 1 120 ? 3.358 2.353 -8.948 1.00 81.06 120 ASP A CA 1
ATOM 908 C C . ASP A 1 120 ? 3.897 0.977 -8.543 1.00 81.06 120 ASP A C 1
ATOM 910 O O . ASP A 1 120 ? 4.715 0.848 -7.626 1.00 81.06 120 ASP A O 1
ATOM 914 N N . THR A 1 121 ? 3.441 -0.062 -9.241 1.00 76.81 121 THR A N 1
ATOM 915 C CA . THR A 1 121 ? 3.911 -1.433 -9.035 1.00 76.81 121 THR A CA 1
ATOM 916 C C . THR A 1 121 ? 5.242 -1.626 -9.736 1.00 76.81 121 THR A C 1
ATOM 918 O O . THR A 1 121 ? 5.396 -1.276 -10.906 1.00 76.81 121 THR A O 1
ATOM 921 N N . SER A 1 122 ? 6.189 -2.248 -9.055 1.00 75.75 122 SER A N 1
ATOM 922 C CA . SER A 1 122 ? 7.534 -2.490 -9.582 1.00 75.75 122 SER A CA 1
ATOM 923 C C . SER A 1 122 ? 7.778 -3.954 -9.952 1.00 75.75 122 SER A C 1
ATOM 925 O O . SER A 1 122 ? 8.751 -4.248 -10.651 1.00 75.75 122 SER A O 1
ATOM 927 N N . SER A 1 123 ? 6.902 -4.870 -9.519 1.00 77.38 123 SER A N 1
ATOM 928 C CA . SER A 1 123 ? 6.948 -6.291 -9.891 1.00 77.38 123 SER A CA 1
ATOM 929 C C . SER A 1 123 ? 5.879 -6.733 -10.898 1.00 77.38 123 SER A C 1
ATOM 931 O O . SER A 1 123 ? 6.008 -7.832 -11.425 1.00 77.38 123 SER A O 1
ATOM 933 N N . GLY A 1 124 ? 4.861 -5.908 -11.178 1.00 82.62 124 GLY A N 1
ATOM 934 C CA . GLY A 1 124 ? 3.686 -6.301 -11.977 1.00 82.62 124 GLY A CA 1
ATOM 935 C C . GLY A 1 124 ? 2.600 -7.037 -11.176 1.00 82.62 124 GLY A C 1
ATOM 936 O O . GLY A 1 124 ? 1.532 -7.318 -11.714 1.00 82.62 124 GLY A O 1
ATOM 937 N N . ASP A 1 125 ? 2.850 -7.296 -9.889 1.00 87.44 125 ASP A N 1
ATOM 938 C CA . ASP A 1 125 ? 1.931 -7.902 -8.925 1.00 87.44 125 ASP A CA 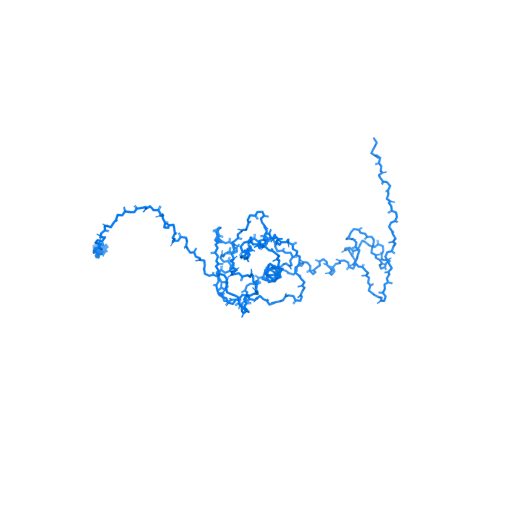1
ATOM 939 C C . ASP A 1 125 ? 1.799 -6.972 -7.709 1.00 87.44 125 ASP A C 1
ATOM 941 O O . ASP A 1 125 ? 2.660 -6.925 -6.825 1.00 87.44 125 ASP A O 1
ATOM 945 N N . ILE A 1 126 ? 0.720 -6.189 -7.665 1.00 89.00 126 ILE A N 1
ATOM 946 C CA . ILE A 1 126 ? 0.531 -5.211 -6.588 1.00 89.00 126 ILE A CA 1
ATOM 947 C C . ILE A 1 126 ? 0.332 -5.861 -5.217 1.00 89.00 126 ILE A C 1
ATOM 949 O O . ILE A 1 126 ? 0.768 -5.307 -4.213 1.00 89.00 126 ILE A O 1
ATOM 953 N N . SER A 1 127 ? -0.295 -7.036 -5.154 1.00 89.88 127 SER A N 1
ATOM 954 C CA . SER A 1 127 ? -0.525 -7.738 -3.888 1.00 89.88 127 SER A CA 1
ATOM 955 C C . SER A 1 127 ? 0.804 -8.161 -3.267 1.00 89.88 127 SER A C 1
ATOM 957 O O . SER A 1 127 ? 1.050 -7.950 -2.075 1.00 89.88 127 SER A O 1
ATOM 959 N N . ARG A 1 128 ? 1.726 -8.637 -4.109 1.00 89.00 128 ARG A N 1
ATOM 960 C CA . ARG A 1 128 ? 3.106 -8.932 -3.721 1.00 89.00 128 ARG A CA 1
ATOM 961 C C . ARG A 1 128 ? 3.885 -7.697 -3.283 1.00 89.00 128 ARG A C 1
ATOM 963 O O . ARG A 1 128 ? 4.550 -7.736 -2.245 1.00 89.00 128 ARG A O 1
ATOM 970 N N . ASP A 1 129 ? 3.800 -6.607 -4.042 1.00 90.50 129 ASP A N 1
ATOM 971 C CA . ASP A 1 129 ? 4.490 -5.356 -3.707 1.00 90.50 129 ASP A CA 1
ATOM 972 C C . ASP A 1 129 ? 3.979 -4.767 -2.377 1.00 90.50 129 ASP A C 1
ATOM 974 O O . ASP A 1 129 ? 4.776 -4.292 -1.559 1.00 90.50 129 ASP A O 1
ATOM 978 N N . LEU A 1 130 ? 2.673 -4.866 -2.104 1.00 92.44 130 LEU A N 1
ATOM 979 C CA . LEU A 1 130 ? 2.072 -4.476 -0.825 1.00 92.44 130 LEU A CA 1
ATOM 980 C C . LEU A 1 130 ? 2.553 -5.358 0.326 1.00 92.44 130 LEU A C 1
ATOM 982 O O . LEU A 1 130 ? 2.893 -4.836 1.388 1.00 92.44 130 LEU A O 1
ATOM 986 N N . ALA A 1 131 ? 2.627 -6.676 0.127 1.00 92.38 131 ALA A N 1
ATOM 987 C CA . ALA A 1 131 ? 3.107 -7.602 1.148 1.00 92.38 131 ALA A CA 1
ATOM 988 C C . ALA A 1 131 ? 4.569 -7.320 1.540 1.00 92.38 131 ALA A C 1
ATOM 990 O O . ALA A 1 131 ? 4.898 -7.296 2.730 1.00 92.38 131 ALA A O 1
ATOM 991 N N . ASP A 1 132 ? 5.445 -7.059 0.563 1.00 93.56 132 ASP A N 1
ATOM 992 C CA . ASP A 1 132 ? 6.840 -6.673 0.816 1.00 93.56 132 ASP A CA 1
ATOM 993 C C . ASP A 1 132 ? 6.933 -5.316 1.527 1.00 93.56 132 ASP A C 1
ATOM 995 O O . ASP A 1 132 ? 7.654 -5.166 2.517 1.00 93.56 132 ASP A O 1
ATOM 999 N N . THR A 1 133 ? 6.162 -4.333 1.059 1.00 95.44 133 THR A N 1
ATOM 1000 C CA . THR A 1 133 ? 6.119 -2.989 1.645 1.00 95.44 133 THR A CA 1
ATOM 1001 C C . THR A 1 133 ? 5.663 -3.030 3.101 1.00 95.44 133 THR A C 1
ATOM 1003 O O . THR A 1 133 ? 6.322 -2.441 3.961 1.00 95.44 133 THR A O 1
ATOM 1006 N N . LEU A 1 134 ? 4.593 -3.771 3.398 1.00 95.31 134 LEU A N 1
ATOM 1007 C CA . LEU A 1 134 ? 4.069 -3.938 4.750 1.00 95.31 134 LEU A CA 1
ATOM 1008 C C . LEU A 1 134 ? 5.120 -4.550 5.684 1.00 95.31 134 LEU A C 1
ATOM 1010 O O . LEU A 1 134 ? 5.366 -4.004 6.757 1.00 95.31 134 LEU A O 1
ATOM 1014 N N . ARG A 1 135 ? 5.799 -5.629 5.267 1.00 94.88 135 ARG A N 1
ATOM 1015 C CA . ARG A 1 135 ? 6.856 -6.267 6.077 1.00 94.88 135 ARG A CA 1
ATOM 1016 C C . ARG A 1 135 ? 7.949 -5.275 6.473 1.00 94.88 135 ARG A C 1
ATOM 1018 O O . ARG A 1 135 ? 8.379 -5.263 7.620 1.00 94.88 135 ARG A O 1
ATOM 1025 N N . ARG A 1 136 ? 8.366 -4.412 5.545 1.00 95.88 136 ARG A N 1
ATOM 1026 C CA . ARG A 1 136 ? 9.394 -3.394 5.810 1.00 95.88 136 ARG A CA 1
ATOM 1027 C C . ARG A 1 136 ? 8.889 -2.289 6.726 1.00 95.88 136 ARG A C 1
ATOM 1029 O O . ARG A 1 136 ? 9.641 -1.839 7.583 1.00 95.88 136 ARG A O 1
ATOM 1036 N N . ALA A 1 137 ? 7.643 -1.854 6.544 1.00 96.56 137 ALA A N 1
ATOM 1037 C CA . ALA A 1 137 ? 7.033 -0.811 7.363 1.00 96.56 137 ALA A CA 1
ATOM 1038 C C . ALA A 1 137 ? 6.907 -1.241 8.834 1.00 96.56 137 ALA A C 1
ATOM 1040 O O . ALA A 1 137 ? 7.176 -0.450 9.738 1.00 96.56 137 ALA A O 1
ATOM 1041 N N . LEU A 1 138 ? 6.574 -2.514 9.071 1.00 96.25 138 LEU A N 1
ATOM 1042 C CA . LEU A 1 138 ? 6.491 -3.096 10.413 1.00 96.25 138 LEU A CA 1
ATOM 1043 C C . LEU A 1 138 ? 7.848 -3.100 11.140 1.00 96.25 138 LEU A C 1
ATOM 1045 O O . LEU A 1 138 ? 7.884 -2.912 12.353 1.00 96.25 138 LEU A O 1
ATOM 1049 N N . THR A 1 139 ? 8.958 -3.240 10.408 1.00 95.50 139 THR A N 1
ATOM 1050 C CA . THR A 1 139 ? 10.326 -3.206 10.965 1.00 95.50 139 THR A CA 1
ATOM 1051 C C . THR A 1 139 ? 10.992 -1.826 10.931 1.00 95.50 139 THR A C 1
ATOM 1053 O O . THR A 1 139 ? 12.087 -1.664 11.461 1.00 95.50 139 THR A O 1
ATOM 1056 N N . ALA A 1 140 ? 10.388 -0.839 10.265 1.00 96.69 140 ALA A N 1
ATOM 1057 C CA . ALA A 1 140 ? 10.939 0.509 10.172 1.00 96.69 140 ALA A CA 1
ATOM 1058 C C . ALA A 1 140 ? 10.796 1.257 11.507 1.00 96.69 140 ALA A C 1
ATOM 1060 O O . ALA A 1 140 ? 9.827 1.051 12.237 1.00 96.69 140 ALA A O 1
ATOM 1061 N N . GLY A 1 141 ? 11.741 2.153 11.806 1.00 96.38 141 GLY A N 1
ATOM 1062 C CA . GLY A 1 141 ? 11.649 3.026 12.977 1.00 96.38 141 GLY A CA 1
ATOM 1063 C C . GLY A 1 141 ? 10.553 4.096 12.827 1.00 96.38 141 GLY A C 1
ATOM 1064 O O . GLY A 1 141 ? 10.196 4.441 11.696 1.00 96.38 141 GLY A O 1
ATOM 1065 N N . PRO A 1 142 ? 10.019 4.648 13.933 1.00 97.19 142 PRO A N 1
ATOM 1066 C CA . PRO A 1 142 ? 9.107 5.793 13.896 1.00 97.19 142 PRO A CA 1
ATOM 1067 C C . PRO A 1 142 ? 9.644 6.963 13.057 1.00 97.19 142 PRO A C 1
ATOM 1069 O O . PRO A 1 142 ? 10.854 7.180 12.987 1.00 97.19 142 PRO A O 1
ATOM 1072 N N . GLY A 1 143 ? 8.749 7.666 12.362 1.00 96.44 143 GLY A N 1
ATOM 1073 C CA . GLY A 1 143 ? 9.079 8.785 11.468 1.00 96.44 143 GLY A CA 1
ATOM 1074 C C . GLY A 1 143 ? 9.701 8.387 10.120 1.00 96.44 143 GLY A C 1
ATOM 1075 O O . GLY A 1 143 ? 10.129 9.250 9.353 1.00 96.44 143 GLY A O 1
ATOM 1076 N N . THR A 1 144 ? 9.772 7.089 9.803 1.00 97.25 144 THR A N 1
ATOM 1077 C CA . THR A 1 144 ? 10.510 6.590 8.632 1.00 97.25 144 THR A CA 1
ATOM 1078 C C . THR A 1 144 ? 9.593 6.287 7.439 1.00 97.25 144 THR A C 1
ATOM 1080 O O . THR A 1 144 ? 8.722 5.413 7.533 1.00 97.25 144 THR A O 1
ATOM 1083 N N . PRO A 1 145 ? 9.810 6.923 6.271 1.00 96.75 145 PRO A N 1
ATOM 1084 C CA . PRO A 1 145 ? 9.157 6.524 5.031 1.00 96.75 145 PRO A CA 1
ATOM 1085 C C . PRO A 1 145 ? 9.787 5.265 4.432 1.00 96.75 145 PRO A C 1
ATOM 1087 O O . PRO A 1 145 ? 11.009 5.096 4.404 1.00 96.75 145 PRO A O 1
ATOM 1090 N N . VAL A 1 146 ? 8.954 4.390 3.878 1.00 95.50 146 VAL A N 1
ATOM 1091 C CA . VAL A 1 146 ? 9.400 3.203 3.146 1.00 95.50 146 VAL A CA 1
ATOM 1092 C C . VAL A 1 146 ? 9.572 3.567 1.676 1.00 95.50 146 VAL A C 1
ATOM 1094 O O . VAL A 1 146 ? 8.660 4.089 1.054 1.00 95.50 146 VAL A O 1
ATOM 1097 N N . GLN A 1 147 ? 10.739 3.280 1.099 1.00 92.12 147 GLN A N 1
ATOM 1098 C CA . GLN A 1 147 ? 11.025 3.572 -0.313 1.00 92.12 147 GLN A CA 1
ATOM 1099 C C . GLN A 1 147 ? 10.436 2.519 -1.256 1.00 92.12 147 GLN A C 1
ATOM 1101 O O . GLN A 1 147 ? 10.453 1.328 -0.930 1.00 92.12 147 GLN A O 1
ATOM 1106 N N . SER A 1 148 ? 10.003 2.920 -2.449 1.00 89.31 148 SER A N 1
ATOM 1107 C CA . SER A 1 148 ? 9.561 1.988 -3.494 1.00 89.31 148 SER A CA 1
ATOM 1108 C C . SER A 1 148 ? 10.708 1.080 -3.946 1.00 89.31 148 SER A C 1
ATOM 1110 O O . SER A 1 148 ? 11.832 1.537 -4.154 1.00 89.31 148 SER A O 1
ATOM 1112 N N . ARG A 1 149 ? 10.436 -0.220 -4.093 1.00 88.25 149 ARG A N 1
ATOM 1113 C CA . ARG A 1 149 ? 11.378 -1.203 -4.647 1.00 88.25 149 ARG A CA 1
ATOM 1114 C C . ARG A 1 149 ? 10.615 -2.394 -5.213 1.00 88.25 149 ARG A C 1
ATOM 1116 O O . ARG A 1 149 ? 9.532 -2.696 -4.722 1.00 88.25 149 ARG A O 1
ATOM 1123 N N . ARG A 1 150 ? 11.259 -3.132 -6.119 1.00 84.62 150 ARG A N 1
ATOM 1124 C CA . ARG A 1 150 ? 10.768 -4.431 -6.591 1.00 84.62 150 ARG A CA 1
ATOM 1125 C C . ARG A 1 150 ? 10.792 -5.463 -5.472 1.00 84.62 150 ARG A C 1
ATOM 1127 O O . ARG A 1 150 ? 11.859 -5.728 -4.913 1.00 84.62 150 ARG A O 1
ATOM 1134 N N . ALA A 1 151 ? 9.635 -6.052 -5.180 1.00 84.25 151 ALA A N 1
ATOM 1135 C CA . ALA A 1 151 ? 9.545 -7.172 -4.258 1.00 84.25 151 ALA A CA 1
ATOM 1136 C C . ALA A 1 151 ? 10.335 -8.382 -4.798 1.00 84.25 151 ALA A C 1
ATOM 1138 O O . ALA A 1 151 ? 10.318 -8.649 -6.008 1.00 84.25 151 ALA A O 1
ATOM 1139 N N . PRO A 1 152 ? 11.048 -9.127 -3.936 1.00 80.06 152 PRO A N 1
ATOM 1140 C CA . PRO A 1 152 ? 11.684 -10.369 -4.349 1.00 80.06 152 PRO A CA 1
ATOM 1141 C C . PRO A 1 152 ? 10.613 -11.413 -4.721 1.00 80.06 152 PRO A C 1
ATOM 1143 O O . PRO A 1 152 ? 9.524 -11.411 -4.144 1.00 80.06 152 PRO A O 1
ATOM 1146 N N . PRO A 1 153 ? 10.906 -12.341 -5.651 1.00 73.88 153 PRO A N 1
ATOM 1147 C CA . PRO A 1 153 ? 9.923 -13.315 -6.139 1.00 73.88 153 PRO A CA 1
ATOM 1148 C C . PRO A 1 153 ? 9.431 -14.286 -5.054 1.00 73.88 153 PRO A C 1
ATOM 1150 O O . PRO A 1 153 ? 8.397 -14.916 -5.225 1.00 73.88 153 PRO A O 1
ATOM 1153 N N . THR A 1 154 ? 10.157 -14.396 -3.940 1.00 76.50 154 THR A N 1
ATOM 1154 C CA . THR A 1 154 ? 9.839 -15.261 -2.796 1.00 76.50 154 THR A CA 1
ATOM 1155 C C . THR A 1 154 ? 8.754 -14.699 -1.877 1.00 76.50 154 THR A C 1
ATOM 1157 O O . THR A 1 154 ? 8.262 -15.404 -0.997 1.00 76.50 154 THR A O 1
ATOM 1160 N N . VAL A 1 155 ? 8.379 -13.427 -2.033 1.00 73.19 155 VAL A N 1
ATOM 1161 C CA . VAL A 1 155 ? 7.234 -12.859 -1.320 1.00 73.19 155 VAL A CA 1
ATOM 1162 C C . VAL A 1 155 ? 5.992 -13.248 -2.109 1.00 73.19 155 VAL A C 1
ATOM 1164 O O . VAL A 1 155 ? 5.792 -12.767 -3.215 1.00 73.19 155 VAL A O 1
ATOM 1167 N N . SER A 1 156 ? 5.176 -14.147 -1.569 1.00 62.59 156 SER A N 1
ATOM 1168 C CA . SER A 1 156 ? 3.917 -14.554 -2.220 1.00 62.59 156 SER A CA 1
ATOM 1169 C C . SER A 1 156 ? 2.699 -14.412 -1.309 1.00 62.59 156 SER A C 1
ATOM 1171 O O . SER A 1 156 ? 1.578 -14.444 -1.796 1.00 62.59 156 SER A O 1
ATOM 1173 N N . ASP A 1 157 ? 2.899 -14.229 0.001 1.00 64.44 157 ASP A N 1
ATOM 1174 C CA . ASP A 1 157 ? 1.806 -14.265 0.974 1.00 64.44 157 ASP A CA 1
ATOM 1175 C C . ASP A 1 157 ? 1.526 -12.882 1.575 1.00 64.44 157 ASP A C 1
ATOM 1177 O O . ASP A 1 157 ? 2.329 -12.329 2.346 1.00 64.44 157 ASP A O 1
ATOM 1181 N N . CYS A 1 158 ? 0.371 -12.330 1.200 1.00 65.69 158 CYS A N 1
ATOM 1182 C CA . CYS A 1 158 ? -0.188 -11.132 1.800 1.00 65.69 158 CYS A CA 1
ATOM 1183 C C . CYS A 1 158 ? -0.733 -11.485 3.195 1.00 65.69 158 CYS A C 1
ATOM 1185 O O . CYS A 1 158 ? -1.680 -12.261 3.359 1.00 65.69 158 CYS A O 1
ATOM 1187 N N . ARG A 1 159 ? -0.116 -10.904 4.231 1.00 75.38 159 ARG A N 1
ATOM 1188 C CA . ARG A 1 159 ? -0.434 -11.165 5.649 1.00 75.38 159 ARG A CA 1
ATOM 1189 C C . ARG A 1 159 ? -1.714 -10.479 6.134 1.00 75.38 159 ARG A C 1
ATOM 1191 O O . ARG A 1 159 ? -1.975 -10.462 7.331 1.00 75.38 159 ARG A O 1
ATOM 1198 N N . ILE A 1 160 ? -2.501 -9.887 5.243 1.00 76.25 160 ILE A N 1
ATOM 1199 C CA . ILE A 1 160 ? -3.712 -9.146 5.600 1.00 76.25 160 ILE A CA 1
ATOM 1200 C C . ILE A 1 160 ? -4.874 -10.142 5.738 1.00 76.25 160 ILE A C 1
ATOM 1202 O O . ILE A 1 160 ? -5.083 -10.988 4.871 1.00 76.25 160 ILE A O 1
ATOM 1206 N N . CYS A 1 161 ? -5.581 -10.087 6.867 1.00 60.75 161 CYS A N 1
ATOM 1207 C CA . CYS A 1 161 ? -6.611 -11.054 7.264 1.00 60.75 161 CYS A CA 1
ATOM 1208 C C . CYS A 1 161 ? -8.031 -10.577 6.929 1.00 60.75 161 CYS A C 1
ATOM 1210 O O . CYS A 1 161 ? -8.915 -11.380 6.644 1.00 60.75 161 CYS A O 1
ATOM 1212 N N . SER A 1 162 ? -8.265 -9.264 6.960 1.00 65.31 162 SER A N 1
ATOM 1213 C CA . SER A 1 162 ? -9.603 -8.686 6.838 1.00 65.31 162 SER A CA 1
ATOM 1214 C C . SER A 1 162 ? -9.870 -8.045 5.482 1.00 65.31 162 SER A C 1
ATOM 1216 O O . SER A 1 162 ? -8.990 -7.419 4.891 1.00 65.31 162 SER A O 1
ATOM 1218 N N . THR A 1 163 ? -11.135 -8.091 5.069 1.00 69.31 163 THR A N 1
ATOM 1219 C CA . THR A 1 163 ? -11.681 -7.229 4.019 1.00 69.31 163 THR A CA 1
ATOM 1220 C C . THR A 1 163 ? -11.474 -5.755 4.375 1.00 69.31 163 THR A C 1
ATOM 1222 O O . THR A 1 163 ? -11.896 -5.341 5.462 1.00 69.31 163 THR A O 1
ATOM 1225 N N . PRO A 1 164 ? -10.859 -4.940 3.500 1.00 70.56 164 PRO A N 1
ATOM 1226 C CA . PRO A 1 164 ? -10.700 -3.521 3.744 1.00 70.56 164 PRO A CA 1
ATOM 1227 C C . PRO A 1 164 ? -12.049 -2.829 3.539 1.00 70.56 164 PRO A C 1
ATOM 1229 O O . PRO A 1 164 ? -12.386 -2.359 2.459 1.00 70.56 164 PRO A O 1
ATOM 1232 N N . ARG A 1 165 ? -12.839 -2.726 4.604 1.00 70.00 165 ARG A N 1
ATOM 1233 C CA . ARG A 1 165 ? -14.089 -1.973 4.559 1.00 70.00 165 ARG A CA 1
ATOM 1234 C C . ARG A 1 165 ? -13.819 -0.512 4.888 1.00 70.00 165 ARG A C 1
ATOM 1236 O O . ARG A 1 165 ? -13.609 -0.176 6.051 1.00 70.00 165 ARG A O 1
ATOM 1243 N N . ALA A 1 166 ? -13.830 0.347 3.869 1.00 60.56 166 ALA A N 1
ATOM 1244 C CA . ALA A 1 166 ? -13.571 1.772 4.045 1.00 60.56 166 ALA A CA 1
ATOM 1245 C C . ALA A 1 166 ? -14.452 2.381 5.136 1.00 60.56 166 ALA A C 1
ATOM 1247 O O . ALA A 1 166 ? -15.681 2.239 5.110 1.00 60.56 166 ALA A O 1
ATOM 1248 N N . LEU A 1 167 ? -13.828 3.082 6.089 1.00 53.41 167 LEU A N 1
ATOM 1249 C CA . LEU A 1 167 ? -14.590 3.924 6.995 1.00 53.41 167 LEU A CA 1
ATOM 1250 C C . LEU A 1 167 ? -15.167 5.069 6.161 1.00 53.41 167 LEU A C 1
ATOM 1252 O O . LEU A 1 167 ? -14.463 5.983 5.740 1.00 53.41 167 LEU A O 1
ATOM 1256 N N . SER A 1 168 ? -16.476 5.011 5.910 1.00 42.31 168 SER A N 1
ATOM 1257 C CA . SER A 1 168 ? -17.224 6.183 5.467 1.00 42.31 168 SER A CA 1
ATOM 1258 C C . SER A 1 168 ? -16.978 7.288 6.492 1.00 42.31 168 SER A C 1
ATOM 1260 O O . SER A 1 168 ? -17.132 7.051 7.690 1.00 42.31 168 SER A O 1
ATOM 1262 N N . SER A 1 169 ? -16.596 8.474 6.026 1.00 40.16 169 SER A N 1
ATOM 1263 C CA . SER A 1 169 ? -16.315 9.694 6.793 1.00 40.16 169 SER A CA 1
ATOM 1264 C C . SER A 1 169 ? -17.542 10.260 7.534 1.00 40.16 169 SER A C 1
ATOM 1266 O O . SER A 1 169 ? -17.831 11.453 7.506 1.00 40.16 169 SER A O 1
ATOM 1268 N N . ARG A 1 170 ? -18.292 9.415 8.243 1.00 47.00 170 ARG A N 1
ATOM 1269 C CA . ARG A 1 170 ? -19.380 9.798 9.141 1.00 47.00 170 ARG A CA 1
ATOM 1270 C C . ARG A 1 170 ? -18.909 9.751 10.586 1.00 47.00 170 ARG A C 1
ATOM 1272 O O . ARG A 1 170 ? -19.392 8.953 11.377 1.00 47.00 170 ARG A O 1
ATOM 1279 N N . SER A 1 171 ? -18.014 10.674 10.913 1.00 38.19 171 SER A N 1
ATOM 1280 C CA . SER A 1 171 ? -17.927 11.289 12.242 1.00 38.19 171 SER A CA 1
ATOM 1281 C C . SER A 1 171 ? -16.964 12.478 12.216 1.00 38.19 171 SER A C 1
ATOM 1283 O O . SER A 1 171 ? -16.051 12.595 13.026 1.00 38.19 171 SER A O 1
ATOM 1285 N N . CYS A 1 172 ? -17.231 13.450 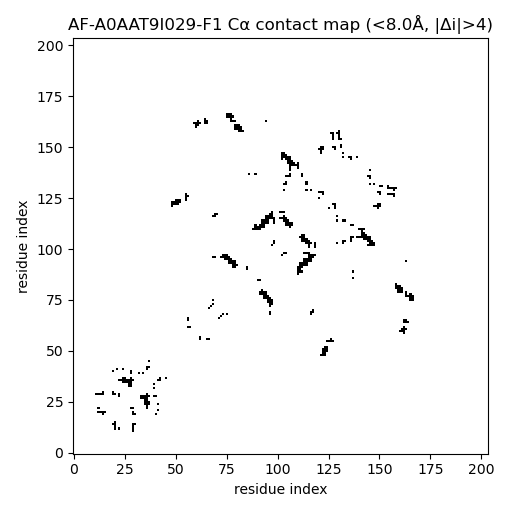11.336 1.00 31.97 172 CYS A N 1
ATOM 1286 C CA . CYS A 1 172 ? -16.970 14.843 11.698 1.00 31.97 172 CYS A CA 1
ATOM 1287 C C . CYS A 1 172 ? -17.949 15.218 12.822 1.00 31.97 172 CYS A C 1
ATOM 1289 O O . CYS A 1 172 ? -18.954 15.892 12.599 1.00 31.97 172 CYS A O 1
ATOM 1291 N N . THR A 1 173 ? -17.701 14.721 14.033 1.00 34.78 173 THR A N 1
ATOM 1292 C CA . THR A 1 173 ? -18.320 15.266 15.236 1.00 34.78 173 THR A CA 1
ATOM 1293 C C . THR A 1 173 ? -17.621 16.592 15.475 1.00 34.78 173 THR A C 1
ATOM 1295 O O . THR A 1 173 ? -16.523 16.640 16.022 1.00 34.78 173 THR A O 1
ATOM 1298 N N . ALA A 1 174 ? -18.231 17.673 14.991 1.00 33.22 174 ALA A N 1
ATOM 1299 C CA . ALA A 1 174 ? -17.874 19.013 15.413 1.00 33.22 174 ALA A CA 1
ATOM 1300 C C . ALA A 1 174 ? -17.953 19.050 16.945 1.00 33.22 174 ALA A C 1
ATOM 1302 O O . ALA A 1 174 ? -19.036 18.959 17.526 1.00 33.22 174 ALA A O 1
ATOM 1303 N N . ALA A 1 175 ? -16.798 19.152 17.597 1.00 36.16 175 ALA A N 1
ATOM 1304 C CA . ALA A 1 175 ? -16.724 19.602 18.971 1.00 36.16 175 ALA A CA 1
ATOM 1305 C C . ALA A 1 175 ? -17.176 21.069 18.977 1.00 36.16 175 ALA A C 1
ATOM 1307 O O . ALA A 1 175 ? -16.411 21.989 18.708 1.00 36.16 175 ALA A O 1
ATOM 1308 N N . SER A 1 176 ? -18.467 21.282 19.205 1.00 35.66 176 SER A N 1
ATOM 1309 C CA . SER A 1 176 ? -19.017 22.564 19.620 1.00 35.66 176 SER A CA 1
ATOM 1310 C C . SER A 1 176 ? -19.797 22.331 20.904 1.00 35.66 176 SER A C 1
ATOM 1312 O O . SER A 1 176 ? -20.735 21.541 20.975 1.00 35.66 176 SER A O 1
ATOM 1314 N N . SER A 1 177 ? -19.282 22.993 21.927 1.00 40.56 177 SER A N 1
ATOM 1315 C CA . SER A 1 177 ? -19.755 23.158 23.289 1.00 40.56 177 SER A CA 1
ATOM 1316 C C . SER A 1 177 ? -21.277 23.206 23.480 1.00 40.56 177 SER A C 1
ATOM 1318 O O . SER A 1 177 ? -21.988 23.907 22.766 1.00 40.56 177 SER A O 1
ATOM 1320 N N . SER A 1 178 ? -21.702 22.558 24.572 1.00 44.34 178 SER A N 1
ATOM 1321 C CA . SER A 1 178 ? -22.779 22.964 25.491 1.00 44.34 178 SER A CA 1
ATOM 1322 C C . SER A 1 178 ? -24.181 23.208 24.917 1.00 44.34 178 SER A C 1
ATOM 1324 O O . SER A 1 178 ? -24.469 24.244 24.325 1.00 44.34 178 SER A O 1
ATOM 1326 N N . GLY A 1 179 ? -25.108 22.303 25.241 1.00 36.84 179 GLY A N 1
ATOM 1327 C CA . GLY A 1 179 ? -26.542 22.543 25.089 1.00 36.84 179 GLY A CA 1
ATOM 1328 C C . GLY A 1 179 ? -27.349 21.254 25.078 1.00 36.84 179 GLY A C 1
ATOM 1329 O O . GLY A 1 179 ? -27.668 20.721 24.019 1.00 36.84 179 GLY A O 1
ATOM 1330 N N . SER A 1 180 ? -27.704 20.757 26.260 1.00 49.34 180 SER A N 1
ATOM 1331 C CA . SER A 1 180 ? -28.717 19.722 26.461 1.00 49.34 180 SER A CA 1
ATOM 1332 C C . SER A 1 180 ? -30.054 20.178 25.862 1.00 49.34 180 SER A C 1
ATOM 1334 O O . SER A 1 180 ? -30.830 20.902 26.478 1.00 49.34 180 SER A O 1
ATOM 1336 N N . ARG A 1 181 ? -30.334 19.751 24.628 1.00 51.69 181 ARG A N 1
ATOM 1337 C CA . ARG A 1 181 ? -31.648 19.894 23.997 1.00 51.69 181 ARG A CA 1
ATOM 1338 C C . ARG A 1 181 ? -32.113 18.514 23.546 1.00 51.69 181 ARG A C 1
ATOM 1340 O O . ARG A 1 181 ? -31.585 17.936 22.599 1.00 51.69 181 ARG A O 1
ATOM 1347 N N . THR A 1 182 ? -33.090 17.977 24.266 1.00 50.00 18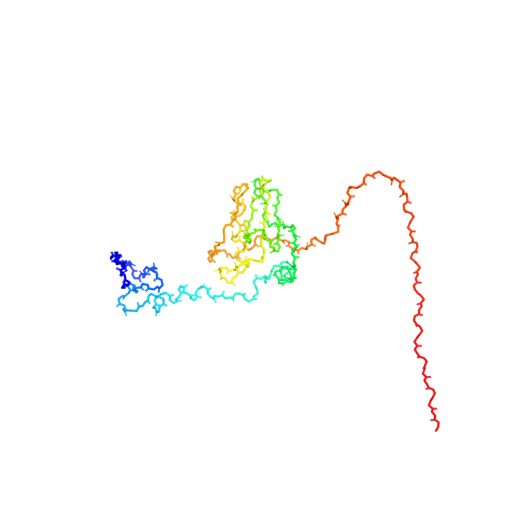2 THR A N 1
ATOM 1348 C CA . THR A 1 182 ? -33.796 16.730 23.965 1.00 50.00 182 THR A CA 1
ATOM 1349 C C . THR A 1 182 ? -34.362 16.781 22.542 1.00 50.00 182 THR A C 1
ATOM 1351 O O . THR A 1 182 ? -35.338 17.476 22.257 1.00 50.00 182 THR A O 1
ATOM 1354 N N . ARG A 1 183 ? -33.739 16.054 21.604 1.00 48.22 183 ARG A N 1
ATOM 1355 C CA . ARG A 1 183 ? -34.287 15.870 20.254 1.00 48.22 183 ARG A CA 1
ATOM 1356 C C . ARG A 1 183 ? -35.444 14.878 20.325 1.00 48.22 183 ARG A C 1
ATOM 1358 O O . ARG A 1 183 ? -35.234 13.676 20.447 1.00 48.22 183 ARG A O 1
ATOM 1365 N N . ARG A 1 184 ? -36.671 15.394 20.212 1.00 50.75 184 ARG A N 1
ATOM 1366 C CA . ARG A 1 184 ? -37.836 14.608 19.788 1.00 50.75 184 ARG A CA 1
ATOM 1367 C C . ARG A 1 184 ? -37.547 14.002 18.412 1.00 50.75 184 ARG A C 1
ATOM 1369 O O . ARG A 1 184 ? -37.166 14.711 17.483 1.00 50.75 184 ARG A O 1
ATOM 1376 N N . THR A 1 185 ? -37.748 12.698 18.294 1.00 53.28 185 THR A N 1
ATOM 1377 C CA . THR A 1 185 ? -37.798 11.957 17.033 1.00 53.28 185 THR A CA 1
ATOM 1378 C C . THR A 1 185 ? -38.954 12.479 16.168 1.00 53.28 185 THR A C 1
ATOM 1380 O O . THR A 1 185 ? -40.099 12.464 16.624 1.00 53.28 185 THR A O 1
ATOM 1383 N N . PRO A 1 186 ? -38.725 12.932 14.922 1.00 49.25 186 PRO A N 1
ATOM 1384 C CA . PRO A 1 186 ? -39.827 13.139 13.996 1.00 49.25 186 PRO A CA 1
ATOM 1385 C C . PRO A 1 186 ? -40.373 11.769 13.574 1.00 49.25 186 PRO A C 1
ATOM 1387 O O . PRO A 1 186 ? -39.653 10.929 13.031 1.00 49.25 186 PRO A O 1
ATOM 1390 N N . ARG A 1 187 ? -41.658 11.533 13.861 1.00 55.06 187 ARG A N 1
ATOM 1391 C CA . ARG A 1 187 ? -42.413 10.386 13.347 1.00 55.06 187 ARG A CA 1
ATOM 1392 C C . ARG A 1 187 ? -42.352 10.417 11.820 1.00 55.06 187 ARG A C 1
ATOM 1394 O O . ARG A 1 187 ? -42.731 11.400 11.194 1.00 55.06 187 ARG A O 1
ATOM 1401 N N . ARG A 1 188 ? -41.875 9.316 11.248 1.00 50.84 188 ARG A N 1
ATOM 1402 C CA . ARG A 1 188 ? -41.854 9.022 9.816 1.00 50.84 188 ARG A CA 1
ATOM 1403 C C . ARG A 1 188 ? -43.305 8.971 9.319 1.00 50.84 188 ARG A C 1
ATOM 1405 O O . ARG A 1 188 ? -44.021 8.029 9.643 1.00 50.84 188 ARG A O 1
ATOM 1412 N N . THR A 1 189 ? -43.763 9.989 8.599 1.00 61.09 189 THR A N 1
ATOM 1413 C CA . THR A 1 189 ? -45.012 9.908 7.835 1.00 61.09 189 THR A CA 1
ATOM 1414 C C . THR A 1 189 ? -44.733 9.134 6.551 1.00 61.09 189 THR A C 1
ATOM 1416 O O . THR A 1 189 ? -43.807 9.446 5.804 1.00 61.09 189 THR A O 1
ATOM 1419 N N . SER A 1 190 ? -45.485 8.057 6.337 1.00 63.34 190 SER A N 1
ATOM 1420 C CA . SER A 1 190 ? -45.433 7.271 5.106 1.00 63.34 190 SER A CA 1
ATOM 1421 C C . SER A 1 190 ? -45.924 8.117 3.923 1.00 63.34 190 SER A C 1
ATOM 1423 O O . SER A 1 190 ? -46.913 8.835 4.084 1.00 63.34 190 SER A O 1
ATOM 1425 N N . PRO A 1 191 ? -45.281 8.050 2.744 1.00 68.12 191 PRO A N 1
ATOM 1426 C CA . PRO A 1 191 ? -45.824 8.676 1.543 1.00 68.12 191 PRO A CA 1
ATOM 1427 C C . PRO A 1 191 ? -47.110 7.951 1.094 1.00 68.12 191 PRO A C 1
ATOM 1429 O O . PRO A 1 191 ? -47.226 6.740 1.308 1.00 68.12 191 PRO A O 1
ATOM 1432 N N . PRO A 1 192 ? -48.081 8.659 0.485 1.00 70.62 192 PRO A N 1
ATOM 1433 C CA . PRO A 1 192 ? -49.285 8.035 -0.058 1.00 70.62 192 PRO A CA 1
ATOM 1434 C C . PRO A 1 192 ? -48.953 7.131 -1.262 1.00 70.62 192 PRO A C 1
ATOM 1436 O O . PRO A 1 192 ? -47.947 7.359 -1.942 1.00 70.62 192 PRO A O 1
ATOM 1439 N N . PRO A 1 193 ? -49.777 6.104 -1.546 1.00 64.00 193 PRO A N 1
ATOM 1440 C CA . PRO A 1 193 ? -49.546 5.202 -2.665 1.00 64.00 193 PRO A CA 1
ATOM 1441 C C . PRO A 1 193 ? -49.704 5.913 -4.015 1.00 64.00 193 PRO A C 1
ATOM 1443 O O . PRO A 1 193 ? -50.584 6.750 -4.221 1.00 64.00 193 PRO A O 1
ATOM 1446 N N . TRP A 1 194 ? -48.823 5.546 -4.942 1.00 54.50 194 TRP A N 1
ATOM 1447 C CA . TRP A 1 194 ? -48.759 6.056 -6.306 1.00 54.50 194 TRP A CA 1
ATOM 1448 C C . TRP A 1 194 ? -50.008 5.618 -7.084 1.00 54.50 194 TRP A C 1
ATOM 1450 O O . TRP A 1 194 ? -50.263 4.425 -7.238 1.00 54.50 194 TRP A O 1
ATOM 1460 N N . SER A 1 195 ? -50.810 6.576 -7.551 1.00 64.75 195 SER A N 1
ATOM 1461 C CA . SER A 1 195 ? -51.951 6.300 -8.430 1.00 64.75 195 SER A CA 1
ATOM 1462 C C . SER A 1 195 ? -51.441 6.202 -9.868 1.00 64.75 195 SER A C 1
ATOM 1464 O O . SER A 1 195 ? -50.996 7.199 -10.434 1.00 64.75 195 SER A O 1
ATOM 1466 N N . GLY A 1 196 ? -51.437 4.991 -10.429 1.00 71.44 196 GLY A N 1
ATOM 1467 C CA . GLY A 1 196 ? -51.044 4.742 -11.818 1.00 71.44 196 GLY A CA 1
ATOM 1468 C C . GLY A 1 196 ? -52.027 5.349 -12.836 1.00 71.44 196 GLY A C 1
ATOM 1469 O O . GLY A 1 196 ? -53.158 5.684 -12.476 1.00 71.44 196 GLY A O 1
ATOM 1470 N N . PRO A 1 197 ? -51.620 5.505 -14.108 1.00 68.56 197 PRO A N 1
ATOM 1471 C CA . PRO A 1 197 ? -52.463 6.099 -15.142 1.00 68.56 197 PRO A CA 1
ATOM 1472 C C . PRO A 1 197 ? -53.635 5.181 -15.523 1.00 68.56 197 PRO A C 1
ATOM 1474 O O . PRO A 1 197 ? -53.470 3.980 -15.730 1.00 68.56 197 PRO A O 1
ATOM 1477 N N . THR A 1 198 ? -54.827 5.767 -15.639 1.00 72.94 198 THR A N 1
ATOM 1478 C CA . THR A 1 198 ? -56.058 5.107 -16.090 1.00 72.94 198 THR A CA 1
ATOM 1479 C C . THR A 1 198 ? -55.986 4.721 -17.575 1.00 72.94 198 THR A C 1
ATOM 1481 O O . THR A 1 198 ? -55.483 5.501 -18.390 1.00 72.94 198 THR A O 1
ATOM 1484 N N . PRO A 1 199 ? -56.506 3.545 -17.978 1.00 68.94 199 PRO A N 1
ATOM 1485 C CA . PRO A 1 199 ? -56.546 3.157 -19.382 1.00 68.94 199 PRO A CA 1
ATOM 1486 C C . PRO A 1 199 ? -57.571 3.994 -20.162 1.00 68.94 199 PRO A C 1
ATOM 1488 O O . PRO A 1 199 ? -58.690 4.239 -19.709 1.00 68.94 199 PRO A O 1
ATOM 1491 N N . ARG A 1 200 ? -57.168 4.430 -21.359 1.00 71.12 200 ARG A N 1
ATOM 1492 C CA . ARG A 1 200 ? -58.006 5.146 -22.333 1.00 71.12 200 ARG A CA 1
ATOM 1493 C C . ARG A 1 200 ? -59.081 4.202 -22.895 1.00 71.12 200 ARG A C 1
ATOM 1495 O O . ARG A 1 200 ? -58.727 3.087 -23.273 1.00 71.12 200 ARG A O 1
ATOM 1502 N N . PRO A 1 201 ? -60.349 4.626 -23.032 1.00 70.44 201 PRO A N 1
ATOM 1503 C CA . PRO A 1 201 ? -61.347 3.817 -23.716 1.00 70.44 201 PRO A CA 1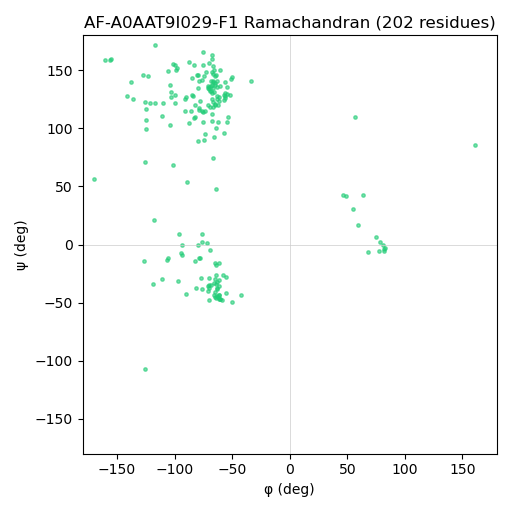
ATOM 1504 C C . PRO A 1 201 ? -61.066 3.760 -25.22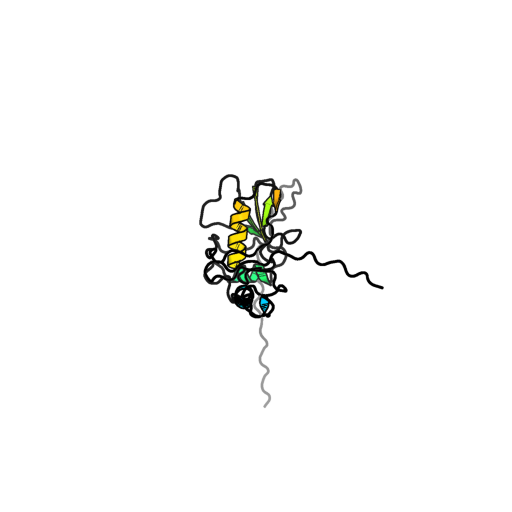4 1.00 70.44 201 PRO A C 1
ATOM 1506 O O . PRO A 1 201 ? -60.798 4.780 -25.867 1.00 70.44 201 PRO A O 1
ATOM 1509 N N . SER A 1 202 ? -61.137 2.549 -25.771 1.00 63.81 202 SER A N 1
ATOM 1510 C CA . SER A 1 202 ? -61.097 2.249 -27.201 1.00 63.81 202 SER A CA 1
ATOM 1511 C C . SER A 1 202 ? -62.304 2.884 -27.896 1.00 63.81 202 SER A C 1
ATOM 1513 O O . SER A 1 202 ? -63.438 2.701 -27.454 1.00 63.81 202 SER A O 1
ATOM 1515 N N . ARG A 1 203 ? -62.071 3.649 -28.966 1.00 62.88 203 ARG A N 1
ATOM 1516 C CA . ARG A 1 203 ? -63.148 4.145 -29.836 1.00 62.88 203 ARG A CA 1
ATOM 1517 C C . ARG A 1 203 ? -63.677 3.006 -30.725 1.00 62.88 203 ARG A C 1
ATOM 1519 O O . ARG A 1 203 ? -62.860 2.171 -31.113 1.00 62.88 203 ARG A O 1
ATOM 1526 N N . PRO A 1 204 ? -64.987 2.980 -31.030 1.00 69.50 204 PRO A N 1
ATOM 1527 C CA . PRO A 1 204 ? -65.552 2.104 -32.054 1.00 69.50 204 PRO A CA 1
ATOM 1528 C C . PRO A 1 204 ? -65.107 2.514 -33.463 1.00 69.50 204 PRO A C 1
ATOM 1530 O O . PRO A 1 204 ? -64.809 3.718 -33.665 1.00 69.50 204 PRO A O 1
#

Secondary structure (DSSP, 8-state):
---PPPPP-PPPPPPBTTBPPP--TTSBPTTSSSSBGGGTTHHHHHHTT----S-TTTTSTTHHHHHHHHHT-SS-EEE--BSSPPPTT---EEEES--GGG-SEEE-TTSPEEEESSPPPSSS-HHHHHHHHHHHHHHSPTTPEEPP-PPPTT-----B-S------S--------------PPPP-PPPPPP-PPPPPPPP-

Mean predicted aligned error: 16.25 Å

Foldseek 3Di:
DDDDDDDDPDDQDADDPPDFDDDDQQPQTSPPPRDGCCVPVCVVVVVQQPPADPQLCPPPAQSVLLVCLQPPDPFFKFWFDFLDDQDPLEPTEMETCADPVRFQWAQAQSRYIYGHQNHDARRNRSLQQSQQQVVVSSVDDHGDTDHRDHHDPPRDDRRTRDNRDTDDPPDPPPPDDDDPDDDDDDPDDDDDDDDDDDDDDDDD